Protein AF-A0A7V5S0Q5-F1 (afdb_monomer_lite)

Sequence (256 aa):
MHNPVQPATAQKPRRRDADATPSDGRNAVAPTLQEFTLGTRALRTVSSGADIWQRIANWHKAGYTIVIATDRPTQVKKALEQTGLTDGYELHKGNLGGGFVWDAQKFVLITDAELFENRRLRLPPRRFNEGVPIASIMDLQPGDYVVHIYHGVGVFKGLTTLEREGVKREYLLIEYAHPDRIFVPVDQLDRIQKYIAPDDKPPEIKRLSSTAWARTVAKARQKAKEVAEELVRLYALREKATRPPYGEDTPWQAEM

Structure (mmCIF, N/CA/C/O backbone):
data_AF-A0A7V5S0Q5-F1
#
_entry.id   AF-A0A7V5S0Q5-F1
#
loop_
_atom_site.group_PDB
_atom_site.id
_atom_site.type_symbol
_atom_site.label_atom_id
_atom_site.label_alt_id
_atom_site.label_comp_id
_atom_site.label_asym_id
_atom_site.label_entity_id
_atom_site.label_seq_id
_atom_site.pdbx_PDB_ins_code
_atom_site.Cartn_x
_atom_site.Cartn_y
_atom_site.Cartn_z
_atom_site.occupancy
_atom_site.B_iso_or_equiv
_atom_site.auth_seq_id
_atom_site.auth_comp_id
_atom_site.auth_asym_id
_atom_site.auth_atom_id
_atom_site.pdbx_PDB_model_num
ATOM 1 N N . MET A 1 1 ? -38.825 33.712 -60.464 1.00 39.22 1 MET A N 1
ATOM 2 C CA . MET A 1 1 ? -39.608 32.501 -60.783 1.00 39.22 1 MET A CA 1
ATOM 3 C C . MET A 1 1 ? -39.016 31.345 -59.994 1.00 39.22 1 MET A C 1
ATOM 5 O O . MET A 1 1 ? -37.821 31.169 -60.132 1.00 39.22 1 MET A O 1
ATOM 9 N N . HIS A 1 2 ? -39.842 30.652 -59.190 1.00 37.38 2 HIS A N 1
ATOM 10 C CA . HIS A 1 2 ? -39.759 29.224 -58.798 1.00 37.38 2 HIS A CA 1
ATOM 11 C C . HIS A 1 2 ? -38.417 28.685 -58.236 1.00 37.38 2 HIS A C 1
ATOM 13 O O . HIS A 1 2 ? -37.388 28.809 -58.872 1.00 37.38 2 HIS A O 1
ATOM 19 N N . ASN A 1 3 ? -38.315 27.964 -57.117 1.00 36.03 3 ASN A N 1
ATOM 20 C CA . ASN A 1 3 ? -39.269 27.224 -56.284 1.00 36.03 3 ASN A CA 1
ATOM 21 C C . ASN A 1 3 ? -38.495 26.761 -55.015 1.00 36.03 3 ASN A C 1
ATOM 23 O O . ASN A 1 3 ? -37.352 26.327 -55.175 1.00 36.03 3 ASN A O 1
ATOM 27 N N . PRO A 1 4 ? -39.035 26.823 -53.783 1.00 43.53 4 PRO A N 1
ATOM 28 C CA . PRO A 1 4 ? -38.383 26.250 -52.604 1.00 43.53 4 PRO A CA 1
ATOM 29 C C . PRO A 1 4 ? -38.767 24.771 -52.417 1.00 43.53 4 PRO A C 1
ATOM 31 O O . PRO A 1 4 ? -39.939 24.412 -52.502 1.00 43.53 4 PRO A O 1
ATOM 34 N N . VAL A 1 5 ? -37.790 23.906 -52.127 1.00 50.28 5 VAL A N 1
ATOM 35 C CA . VAL A 1 5 ? -38.017 22.484 -51.813 1.00 50.28 5 VAL A CA 1
ATOM 36 C C . VAL A 1 5 ? -37.998 22.287 -50.294 1.00 50.28 5 VAL A C 1
ATOM 38 O O . VAL A 1 5 ? -36.993 22.549 -49.637 1.00 50.28 5 VAL A O 1
ATOM 41 N N . GLN A 1 6 ? -39.132 21.841 -49.750 1.00 47.62 6 GLN A N 1
ATOM 42 C CA . GLN A 1 6 ? -39.313 21.368 -48.371 1.00 47.62 6 GLN A CA 1
ATOM 43 C C . GLN A 1 6 ? -39.011 19.854 -48.240 1.00 47.62 6 GLN A C 1
ATOM 45 O O . GLN A 1 6 ? -39.001 19.150 -49.253 1.00 47.62 6 GLN A O 1
ATOM 50 N N . PRO A 1 7 ? -38.757 19.339 -47.016 1.00 43.59 7 PRO A N 1
ATOM 51 C CA . PRO A 1 7 ? -38.184 18.009 -46.790 1.00 43.59 7 PRO A CA 1
ATOM 52 C C . PRO A 1 7 ? -39.194 16.845 -46.800 1.00 43.59 7 PRO A C 1
ATOM 54 O O . PRO A 1 7 ? -40.376 16.990 -46.494 1.00 43.59 7 PRO A O 1
ATOM 57 N N . ALA A 1 8 ? -38.672 15.660 -47.129 1.00 39.41 8 ALA A N 1
ATOM 58 C CA . ALA A 1 8 ? -39.401 14.412 -47.331 1.00 39.41 8 ALA A CA 1
ATOM 59 C C . ALA A 1 8 ? -39.934 13.781 -46.030 1.00 39.41 8 ALA A C 1
ATOM 61 O O . ALA A 1 8 ? -39.196 13.540 -45.076 1.00 39.41 8 ALA A O 1
ATOM 62 N N . THR A 1 9 ? -41.226 13.443 -46.050 1.00 37.19 9 THR A N 1
ATOM 63 C CA . THR A 1 9 ? -41.932 12.613 -45.064 1.00 37.19 9 THR A CA 1
ATOM 64 C C . THR A 1 9 ? -42.018 11.182 -45.602 1.00 37.19 9 THR A C 1
ATOM 66 O O . THR A 1 9 ? -42.567 10.971 -46.680 1.00 37.19 9 THR A O 1
ATOM 69 N N . ALA A 1 10 ? -41.495 10.191 -44.874 1.00 38.78 10 ALA A N 1
ATOM 70 C CA . ALA A 1 10 ? -41.578 8.780 -45.260 1.00 38.78 10 ALA A CA 1
ATOM 71 C C . ALA A 1 10 ? -42.778 8.092 -44.582 1.00 38.78 10 ALA A C 1
ATOM 73 O O . ALA A 1 10 ? -42.780 7.858 -43.373 1.00 38.78 10 ALA A O 1
ATOM 74 N N . GLN A 1 11 ? -43.797 7.755 -45.379 1.00 35.62 11 GLN A N 1
ATOM 75 C CA . GLN A 1 11 ? -44.895 6.858 -45.011 1.00 35.62 11 GLN A CA 1
ATOM 76 C C . GLN A 1 11 ? -44.580 5.405 -45.402 1.00 35.62 11 GLN A C 1
ATOM 78 O O . GLN A 1 11 ? -43.945 5.112 -46.410 1.00 35.62 11 GLN A O 1
ATOM 83 N N . LYS A 1 12 ? -45.057 4.499 -44.552 1.00 41.34 12 LYS A N 1
ATOM 84 C CA . LYS A 1 12 ? -44.877 3.041 -44.541 1.00 41.34 12 LYS A CA 1
ATOM 85 C C . LYS A 1 12 ? -45.868 2.342 -45.493 1.00 41.34 12 LYS A C 1
ATOM 87 O O . LYS A 1 12 ? -47.039 2.717 -45.455 1.00 41.34 12 LYS A O 1
ATOM 92 N N . PRO A 1 13 ? -45.510 1.255 -46.205 1.00 38.53 13 PRO A N 1
ATOM 93 C CA . PRO A 1 13 ? -46.500 0.339 -46.771 1.00 38.53 13 PRO A CA 1
ATOM 94 C C . PRO A 1 13 ? -46.646 -0.963 -45.956 1.00 38.53 13 PRO A C 1
ATOM 96 O O . PRO A 1 13 ? -45.709 -1.452 -45.322 1.00 38.53 13 PRO A O 1
ATOM 99 N N . ARG A 1 14 ? -47.873 -1.506 -45.952 1.00 35.31 14 ARG A N 1
ATOM 100 C CA . ARG A 1 14 ? -48.317 -2.736 -45.270 1.00 35.31 14 ARG A CA 1
ATOM 101 C C . ARG A 1 14 ? -48.336 -3.949 -46.225 1.00 35.31 14 ARG A C 1
ATOM 103 O O . ARG A 1 14 ? -48.936 -3.850 -47.282 1.00 35.31 14 ARG A O 1
ATOM 110 N N . ARG A 1 15 ? -47.798 -5.069 -45.711 1.00 39.06 15 ARG A N 1
ATOM 111 C CA . ARG A 1 15 ? -48.231 -6.499 -45.708 1.00 39.06 15 ARG A CA 1
ATOM 112 C C . ARG A 1 15 ? -48.718 -7.217 -46.982 1.00 39.06 15 ARG A C 1
ATOM 114 O O . ARG A 1 15 ? -49.646 -6.744 -47.624 1.00 39.06 15 ARG A O 1
ATOM 121 N N . ARG A 1 16 ? -48.232 -8.465 -47.133 1.00 33.84 16 ARG A N 1
ATOM 122 C CA . ARG A 1 16 ? -48.912 -9.801 -47.210 1.00 33.84 16 ARG A CA 1
ATOM 123 C C . ARG A 1 16 ? -47.872 -10.815 -47.750 1.00 33.84 16 ARG A C 1
ATOM 125 O O . ARG A 1 16 ? -47.020 -10.379 -48.510 1.00 33.84 16 ARG A O 1
ATOM 132 N N . ASP A 1 17 ? -47.794 -12.114 -47.466 1.00 31.70 17 ASP A N 1
ATOM 133 C CA . ASP A 1 17 ? -48.445 -13.114 -46.601 1.00 31.70 17 ASP A CA 1
ATOM 134 C C . ASP A 1 17 ? -47.536 -14.380 -46.619 1.00 31.70 17 ASP A C 1
ATOM 136 O O . ASP A 1 17 ? -46.714 -14.490 -47.527 1.00 31.70 17 ASP A O 1
ATOM 140 N N . ALA A 1 18 ? -47.781 -15.336 -45.699 1.00 34.50 18 ALA A N 1
ATOM 141 C CA . ALA A 1 18 ? -47.453 -16.782 -45.782 1.00 34.50 18 ALA A CA 1
ATOM 142 C C . ALA A 1 18 ? -45.955 -17.181 -45.677 1.00 34.50 18 ALA A C 1
ATOM 144 O O . ALA A 1 18 ? -45.093 -16.515 -46.225 1.00 34.50 18 ALA A O 1
ATOM 145 N N . ASP A 1 19 ? -45.498 -18.265 -45.047 1.00 31.86 19 ASP A N 1
ATOM 146 C CA . ASP A 1 19 ? -46.027 -19.378 -44.242 1.00 31.86 19 ASP A CA 1
ATOM 147 C C . ASP A 1 19 ? -44.785 -20.222 -43.826 1.00 31.86 19 ASP A C 1
ATOM 149 O O . ASP A 1 19 ? -43.711 -20.051 -44.405 1.00 31.86 19 ASP A O 1
ATOM 153 N N . ALA A 1 20 ? -44.954 -21.145 -42.875 1.00 35.00 20 ALA A N 1
ATOM 154 C CA . ALA A 1 20 ? -44.029 -22.204 -42.430 1.00 35.00 20 ALA A CA 1
ATOM 155 C C . ALA A 1 20 ? -43.055 -21.897 -41.268 1.00 35.00 20 ALA A C 1
ATOM 157 O O . ALA A 1 20 ? -41.902 -21.495 -41.421 1.00 35.00 20 ALA A O 1
ATOM 158 N N . THR A 1 21 ? -43.528 -22.236 -40.069 1.00 40.81 21 THR A N 1
ATOM 159 C CA . THR A 1 21 ? -42.738 -22.690 -38.915 1.00 40.81 21 THR A CA 1
ATOM 160 C C . THR A 1 21 ? -41.959 -23.974 -39.237 1.00 40.81 21 THR A C 1
ATOM 162 O O . THR A 1 21 ? -42.438 -24.810 -40.005 1.00 40.81 21 THR A O 1
ATOM 165 N N . PRO A 1 22 ? -40.872 -24.245 -38.496 1.00 39.31 22 PRO A N 1
ATOM 166 C CA . PRO A 1 22 ? -40.766 -25.554 -37.868 1.00 39.31 22 PRO A CA 1
ATOM 167 C C . PRO A 1 22 ? -40.766 -25.416 -36.349 1.00 39.31 22 PRO A C 1
ATOM 169 O O . PRO A 1 22 ? -40.054 -24.613 -35.750 1.00 39.31 22 PRO A O 1
ATOM 172 N N . SER A 1 23 ? -41.619 -26.242 -35.764 1.00 48.91 23 SER A N 1
ATOM 173 C CA . SER A 1 23 ? -41.715 -26.598 -34.360 1.00 48.91 23 SER A CA 1
ATOM 174 C C . SER A 1 23 ? -40.358 -26.933 -33.739 1.00 48.91 23 SER A C 1
ATOM 176 O O . SER A 1 23 ? -39.715 -27.889 -34.173 1.00 48.91 23 SER A O 1
ATOM 178 N N . ASP A 1 24 ? -39.995 -26.243 -32.658 1.00 38.62 24 ASP A N 1
ATOM 179 C CA . ASP A 1 24 ? -39.131 -26.830 -31.636 1.00 38.62 24 ASP A CA 1
ATOM 180 C C . ASP A 1 24 ? -39.915 -26.911 -30.322 1.00 38.62 24 ASP A C 1
ATOM 182 O O . ASP A 1 24 ? -40.409 -25.918 -29.777 1.00 38.62 24 ASP A O 1
ATOM 186 N N . GLY A 1 25 ? -40.131 -28.149 -29.891 1.00 47.38 25 GLY A N 1
ATOM 187 C CA . GLY A 1 25 ? -41.010 -28.526 -28.800 1.00 47.38 25 GLY A CA 1
ATOM 188 C C . GLY A 1 25 ? -40.367 -28.262 -27.450 1.00 47.38 25 GLY A C 1
ATOM 189 O O . GLY A 1 25 ? -39.751 -29.147 -26.861 1.00 47.38 25 GLY A O 1
ATOM 190 N N . ARG A 1 26 ? -40.590 -27.067 -26.904 1.00 38.41 26 ARG A N 1
ATOM 191 C CA . ARG A 1 26 ? -40.409 -26.807 -25.471 1.00 38.41 26 ARG A CA 1
ATOM 192 C C . ARG A 1 26 ? -41.669 -26.170 -24.908 1.00 38.41 26 ARG A C 1
ATOM 194 O O . ARG A 1 26 ? -41.762 -24.956 -24.766 1.00 38.41 26 ARG A O 1
ATOM 201 N N . ASN A 1 27 ? -42.637 -27.016 -24.561 1.00 45.44 27 ASN A N 1
ATOM 202 C CA . ASN A 1 27 ? -43.709 -26.653 -23.636 1.00 45.44 27 ASN A CA 1
ATOM 203 C C . ASN A 1 27 ? -43.096 -26.422 -22.245 1.00 45.44 27 ASN A C 1
ATOM 205 O O . ASN A 1 27 ? -43.111 -27.300 -21.386 1.00 45.44 27 ASN A O 1
ATOM 209 N N . ALA A 1 28 ? -42.529 -25.238 -22.029 1.00 45.50 28 ALA A N 1
ATOM 210 C CA . ALA A 1 28 ? -42.304 -24.712 -20.694 1.00 45.50 28 ALA A CA 1
ATOM 211 C C . ALA A 1 28 ? -43.577 -23.961 -20.295 1.00 45.50 28 ALA A C 1
ATOM 213 O O . ALA A 1 28 ? -43.769 -22.799 -20.646 1.00 45.50 28 ALA A O 1
ATOM 214 N N . VAL A 1 29 ? -44.479 -24.652 -19.597 1.00 52.03 29 VAL A N 1
ATOM 215 C CA . VAL A 1 29 ? -45.590 -24.006 -18.896 1.00 52.03 29 VAL A CA 1
ATOM 216 C C . VAL A 1 29 ? -44.964 -23.129 -17.811 1.00 52.03 29 VAL A C 1
ATOM 218 O O . VAL A 1 29 ? -44.519 -23.633 -16.782 1.00 52.03 29 VAL A O 1
ATOM 221 N N . ALA A 1 30 ? -44.857 -21.824 -18.064 1.00 47.53 30 ALA A N 1
ATOM 222 C CA . ALA A 1 30 ? -44.500 -20.867 -17.027 1.00 47.53 30 ALA A CA 1
ATOM 223 C C . ALA A 1 30 ? -45.586 -20.936 -15.938 1.00 47.53 30 ALA A C 1
ATOM 225 O O . ALA A 1 30 ? -46.769 -20.834 -16.277 1.00 47.53 30 ALA A O 1
ATOM 226 N N . PRO A 1 31 ? -45.239 -21.144 -14.654 1.00 49.78 31 PRO A N 1
ATOM 227 C CA . PRO A 1 31 ? -46.243 -21.179 -13.605 1.00 49.78 31 PRO A CA 1
ATOM 228 C C . PRO A 1 31 ? -46.932 -19.816 -13.553 1.00 49.78 31 PRO A C 1
ATOM 230 O O . PRO A 1 31 ? -46.274 -18.779 -13.455 1.00 49.78 31 PRO A O 1
ATOM 233 N N . THR A 1 32 ? -48.260 -19.819 -13.649 1.00 51.84 32 THR A N 1
ATOM 234 C CA . THR A 1 32 ? -49.089 -18.638 -13.416 1.00 51.84 32 THR A CA 1
ATOM 235 C C . THR A 1 32 ? -48.811 -18.150 -11.998 1.00 51.84 32 THR A C 1
ATOM 237 O O . THR A 1 32 ? -49.279 -18.744 -11.028 1.00 51.84 32 THR A O 1
ATOM 240 N N . LEU A 1 33 ? -47.998 -17.101 -11.867 1.00 51.56 33 LEU A N 1
ATOM 241 C CA . LEU A 1 33 ? -47.777 -16.440 -10.589 1.00 51.56 33 LEU A CA 1
ATOM 242 C C . LEU A 1 33 ? -49.098 -15.779 -10.199 1.00 51.56 33 LEU A C 1
ATOM 244 O O . LEU A 1 33 ? -49.528 -14.812 -10.822 1.00 51.56 33 LEU A O 1
ATOM 248 N N . GLN A 1 34 ? -49.774 -16.348 -9.205 1.00 63.44 34 GLN A N 1
ATOM 249 C CA . GLN A 1 34 ? -50.904 -15.690 -8.569 1.00 63.44 34 GLN A CA 1
ATOM 250 C C . GLN A 1 34 ? -50.368 -14.450 -7.849 1.00 63.44 34 GLN A C 1
ATOM 252 O O . GLN A 1 34 ? -49.546 -14.551 -6.938 1.00 63.44 34 GLN A O 1
ATOM 257 N N . GLU A 1 35 ? -50.799 -13.273 -8.291 1.00 54.03 35 GLU A N 1
ATOM 258 C CA . GLU A 1 35 ? -50.510 -12.027 -7.594 1.00 54.03 35 GLU A CA 1
ATOM 259 C C . GLU A 1 35 ? -51.346 -11.981 -6.311 1.00 54.03 35 GLU A C 1
ATOM 261 O O . GLU A 1 35 ? -52.573 -11.900 -6.348 1.00 54.03 35 GLU A O 1
ATOM 266 N N . PHE A 1 36 ? -50.679 -12.052 -5.160 1.00 59.62 36 PHE A N 1
ATOM 267 C CA . PHE A 1 36 ? -51.313 -11.882 -3.856 1.00 59.62 36 PHE A CA 1
ATOM 268 C C . PHE A 1 36 ? -51.027 -10.478 -3.331 1.00 59.62 36 PHE A C 1
ATOM 270 O O . PHE A 1 36 ? -49.883 -10.125 -3.040 1.00 59.62 36 PHE A O 1
ATOM 277 N N . THR A 1 37 ? -52.069 -9.667 -3.160 1.00 64.19 37 THR A N 1
ATOM 278 C CA . THR A 1 37 ? -51.955 -8.389 -2.452 1.00 64.19 37 THR A CA 1
ATOM 279 C C . THR A 1 37 ? -52.077 -8.630 -0.952 1.00 64.19 37 THR A C 1
ATOM 281 O O . THR A 1 37 ? -53.153 -8.954 -0.457 1.00 64.19 37 THR A O 1
ATOM 284 N N . LEU A 1 38 ? -50.985 -8.437 -0.211 1.00 64.19 38 LEU A N 1
ATOM 285 C CA . LEU A 1 38 ? -50.933 -8.687 1.237 1.00 64.19 38 LEU A CA 1
ATOM 286 C C . LEU A 1 38 ? -51.715 -7.658 2.081 1.00 64.19 38 LEU A C 1
ATOM 288 O O . LEU A 1 38 ? -51.882 -7.852 3.282 1.00 64.19 38 LEU A O 1
ATOM 292 N N . GLY A 1 39 ? -52.211 -6.569 1.478 1.00 71.31 39 GLY A N 1
ATOM 293 C CA . GLY A 1 39 ? -53.018 -5.559 2.178 1.00 71.31 39 GLY A CA 1
ATOM 294 C C . GLY A 1 39 ? -52.255 -4.804 3.274 1.00 71.31 39 GLY A C 1
ATOM 295 O O . GLY A 1 39 ? -52.859 -4.310 4.221 1.00 71.31 39 GLY A O 1
ATOM 296 N N . THR A 1 40 ? -50.925 -4.735 3.182 1.00 77.31 40 THR A N 1
ATOM 297 C CA . THR A 1 40 ? -50.074 -4.051 4.162 1.00 77.31 40 THR A CA 1
ATOM 298 C C . THR A 1 40 ? -50.024 -2.551 3.899 1.00 77.31 40 THR A C 1
ATOM 300 O O . THR A 1 40 ? -49.831 -2.115 2.762 1.00 77.31 40 THR A O 1
ATOM 303 N N . ARG A 1 41 ? -50.104 -1.747 4.958 1.00 79.44 41 ARG A N 1
ATOM 304 C CA . ARG A 1 41 ? -49.963 -0.292 4.896 1.00 79.44 41 ARG A CA 1
ATOM 305 C C . ARG A 1 41 ? -48.604 0.124 5.446 1.00 79.44 41 ARG A C 1
ATOM 307 O O . ARG A 1 41 ? -48.319 -0.089 6.621 1.00 79.44 41 ARG A O 1
ATOM 314 N N . ALA A 1 42 ? -47.785 0.784 4.630 1.00 77.62 42 ALA A N 1
ATOM 315 C CA . ALA A 1 42 ? -46.519 1.348 5.097 1.00 77.62 42 ALA A CA 1
ATOM 316 C C . ALA A 1 42 ? -46.751 2.378 6.219 1.00 77.62 42 ALA A C 1
ATOM 318 O O . ALA A 1 42 ? -47.678 3.200 6.157 1.00 77.62 42 ALA A O 1
ATOM 319 N N . LEU A 1 43 ? -45.900 2.354 7.245 1.00 75.19 43 LEU A N 1
ATOM 320 C CA . LEU A 1 43 ? -45.883 3.396 8.265 1.00 75.19 43 LEU A CA 1
ATOM 321 C C . LEU A 1 43 ? -45.253 4.648 7.650 1.00 75.19 43 LEU A C 1
ATOM 323 O O . LEU A 1 43 ? -44.059 4.702 7.377 1.00 75.19 43 LEU A O 1
ATOM 327 N N . ARG A 1 44 ? -46.074 5.664 7.372 1.00 62.22 44 ARG A N 1
ATOM 328 C CA . ARG A 1 44 ? -45.557 6.974 6.968 1.00 62.22 44 ARG A CA 1
ATOM 329 C C . ARG A 1 44 ? -45.001 7.687 8.197 1.00 62.22 44 ARG A C 1
ATOM 331 O O . ARG A 1 44 ? -45.699 7.780 9.210 1.00 62.22 44 ARG A O 1
ATOM 338 N N . THR A 1 45 ? -43.778 8.194 8.073 1.00 58.38 45 THR A N 1
ATOM 339 C CA . THR A 1 45 ? -43.176 9.146 9.009 1.00 58.38 45 THR A CA 1
ATOM 340 C C . THR A 1 45 ? -44.037 10.409 8.991 1.00 58.38 45 THR A C 1
ATOM 342 O O . THR A 1 45 ? -44.157 11.063 7.955 1.00 58.38 45 THR A O 1
ATOM 345 N N . VAL A 1 46 ? -44.728 10.688 10.093 1.00 53.62 46 VAL A N 1
ATOM 346 C CA . VAL A 1 46 ? -45.430 11.961 10.299 1.00 53.62 46 VAL A CA 1
ATOM 347 C C . VAL A 1 46 ? -44.419 12.887 10.959 1.00 53.62 46 VAL A C 1
ATOM 349 O O . VAL A 1 46 ? -43.757 12.454 11.894 1.00 53.62 46 VAL A O 1
ATOM 352 N N . SER A 1 47 ? -44.312 14.127 10.480 1.00 50.31 47 SER A N 1
ATOM 353 C CA . SER A 1 47 ? -43.306 15.136 10.859 1.00 50.31 47 SER A CA 1
ATOM 354 C C . SER A 1 47 ? -43.388 15.643 12.312 1.00 50.31 47 SER A C 1
ATOM 356 O O . SER A 1 47 ? -42.950 16.749 12.615 1.00 50.31 47 SER A O 1
ATOM 358 N N . SER A 1 48 ? -44.052 14.899 13.195 1.00 50.53 48 SER A N 1
ATOM 359 C CA . SER A 1 48 ? -44.267 15.228 14.598 1.00 50.53 48 SER A CA 1
ATOM 360 C C . SER A 1 48 ? -43.868 14.002 15.412 1.00 50.53 48 SER A C 1
ATOM 362 O O . SER A 1 48 ? -44.659 13.074 15.596 1.00 50.53 48 SER A O 1
ATOM 364 N N . GLY A 1 49 ? -42.619 13.976 15.887 1.00 52.31 49 GLY A N 1
ATOM 365 C CA . GLY A 1 49 ? -42.050 12.874 16.677 1.00 52.31 49 GLY A CA 1
ATOM 366 C C . GLY A 1 49 ? -42.825 12.514 17.958 1.00 52.31 49 GLY A C 1
ATOM 367 O O . GLY A 1 49 ? -42.552 11.483 18.569 1.00 52.31 49 GLY A O 1
ATOM 368 N N . ALA A 1 50 ? -43.822 13.314 18.352 1.00 55.28 50 ALA A N 1
ATOM 369 C CA . ALA A 1 50 ? -44.704 13.052 19.488 1.00 55.28 50 ALA A CA 1
ATOM 370 C C . ALA A 1 50 ? -45.849 12.056 19.188 1.00 55.28 50 ALA A C 1
ATOM 372 O O . ALA A 1 50 ? -46.383 11.447 20.115 1.00 55.28 50 ALA A O 1
ATOM 373 N N . ASP A 1 51 ? -46.214 11.836 17.919 1.00 69.56 51 ASP A N 1
ATOM 374 C CA . ASP A 1 51 ? -47.421 11.063 17.575 1.00 69.56 51 ASP A CA 1
ATOM 375 C C . ASP A 1 51 ? -47.201 9.546 17.496 1.00 69.56 51 ASP A C 1
ATOM 377 O O . ASP A 1 51 ? -48.148 8.769 17.650 1.00 69.56 51 ASP A O 1
ATOM 381 N N . ILE A 1 52 ? -45.971 9.076 17.254 1.00 78.69 52 ILE A N 1
ATOM 382 C CA . ILE A 1 52 ? -45.731 7.638 17.047 1.00 78.69 52 ILE A CA 1
ATOM 383 C C . ILE A 1 52 ? -45.961 6.826 18.324 1.00 78.69 52 ILE A C 1
ATOM 385 O O . ILE A 1 52 ? -46.576 5.762 18.274 1.00 78.69 52 ILE A O 1
ATOM 389 N N . TRP A 1 53 ? -45.571 7.363 19.478 1.00 79.56 53 TRP A N 1
ATOM 390 C CA . TRP A 1 53 ? -45.724 6.690 20.767 1.00 79.56 53 TRP A CA 1
ATOM 391 C C . TRP A 1 53 ? -47.194 6.548 21.182 1.00 79.56 53 TRP A C 1
ATOM 393 O O . TRP A 1 53 ? -47.612 5.489 21.648 1.00 79.56 53 TRP A O 1
ATOM 403 N N . GLN A 1 54 ? -48.021 7.562 20.906 1.00 78.31 54 GLN A N 1
ATOM 404 C CA . GLN A 1 54 ? -49.476 7.477 21.094 1.00 78.31 54 GLN A CA 1
ATOM 405 C C . GLN A 1 54 ? -50.112 6.429 20.172 1.00 78.31 54 GLN A C 1
ATOM 407 O O . GLN A 1 54 ? -51.016 5.694 20.571 1.00 78.31 54 GLN A O 1
ATOM 412 N N . ARG A 1 55 ? -49.622 6.303 18.934 1.00 81.94 55 ARG A N 1
ATOM 413 C CA . ARG A 1 55 ? -50.106 5.281 17.993 1.00 81.94 55 ARG A CA 1
ATOM 414 C C . ARG A 1 55 ? -49.745 3.869 18.442 1.00 81.94 55 ARG A C 1
ATOM 416 O O . ARG A 1 55 ? -50.598 2.992 18.348 1.00 81.94 55 ARG A O 1
ATOM 423 N N . ILE A 1 56 ? -48.544 3.670 18.985 1.00 83.56 56 ILE A N 1
ATOM 424 C CA . ILE A 1 56 ? -48.128 2.404 19.609 1.00 83.56 56 ILE A CA 1
ATOM 425 C C . ILE A 1 56 ? -49.082 2.041 20.750 1.00 83.56 56 ILE A C 1
ATOM 427 O O . ILE A 1 56 ? -49.618 0.933 20.767 1.00 83.56 56 ILE A O 1
ATOM 431 N N . ALA A 1 57 ? -49.386 2.990 21.639 1.00 81.69 57 ALA A N 1
ATOM 432 C CA . ALA A 1 57 ? -50.341 2.773 22.724 1.00 81.69 57 ALA A CA 1
ATOM 433 C C . ALA A 1 57 ? -51.754 2.424 22.211 1.00 81.69 57 ALA A C 1
ATOM 435 O O . ALA A 1 57 ? -52.432 1.562 22.774 1.00 81.69 57 ALA A O 1
ATOM 436 N N . ASN A 1 58 ? -52.199 3.044 21.115 1.00 83.88 58 ASN A N 1
ATOM 437 C CA . ASN A 1 58 ? -53.491 2.744 20.494 1.00 83.88 58 ASN A CA 1
ATOM 438 C C . ASN A 1 58 ? -53.526 1.356 19.836 1.00 83.88 58 ASN A C 1
ATOM 440 O O . ASN A 1 58 ? -54.520 0.645 19.975 1.00 83.88 58 ASN A O 1
ATOM 444 N N . TRP A 1 59 ? -52.452 0.937 19.162 1.00 84.56 59 TRP A N 1
ATOM 445 C CA . TRP A 1 59 ? -52.342 -0.414 18.601 1.00 84.56 59 TRP A CA 1
ATOM 446 C C . TRP A 1 59 ? -52.286 -1.483 19.687 1.00 84.56 59 TRP A C 1
ATOM 448 O O . TRP A 1 59 ? -52.927 -2.523 19.540 1.00 84.56 59 TRP A O 1
ATOM 458 N N . HIS A 1 60 ? -51.627 -1.192 20.810 1.00 82.62 60 HIS A N 1
ATOM 459 C CA . HIS A 1 60 ? -51.644 -2.070 21.973 1.00 82.62 60 HIS A CA 1
ATOM 460 C C . HIS A 1 60 ? -53.067 -2.236 22.531 1.00 82.62 60 HIS A C 1
ATOM 462 O O . HIS A 1 60 ? -53.538 -3.358 22.703 1.00 82.62 60 HIS A O 1
ATOM 468 N N . LYS A 1 61 ? -53.818 -1.136 22.707 1.00 82.38 61 LYS A N 1
ATOM 469 C CA . LYS A 1 61 ? -55.238 -1.188 23.119 1.00 82.38 61 LYS A CA 1
ATOM 470 C C . LYS A 1 61 ? -56.129 -1.937 22.122 1.00 82.38 61 LYS A C 1
ATOM 472 O O . LYS A 1 61 ? -57.104 -2.562 22.525 1.00 82.38 61 LYS A O 1
ATOM 477 N N . ALA A 1 62 ? -55.804 -1.881 20.833 1.00 83.25 62 ALA A N 1
ATOM 478 C CA . ALA A 1 62 ? -56.524 -2.595 19.780 1.00 83.25 62 ALA A CA 1
ATOM 479 C C . ALA A 1 62 ? -56.125 -4.086 19.650 1.00 83.25 62 ALA A C 1
ATOM 481 O O . ALA A 1 62 ? -56.710 -4.809 18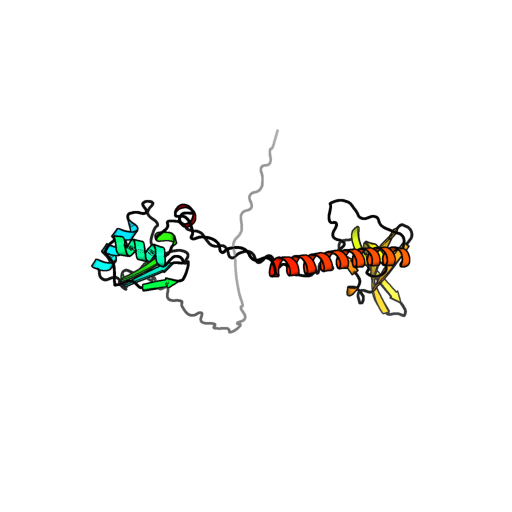.833 1.00 83.25 62 ALA A O 1
ATOM 482 N N . GLY A 1 63 ? -55.159 -4.551 20.455 1.00 84.19 63 GLY A N 1
ATOM 483 C CA . GLY A 1 63 ? -54.697 -5.938 20.498 1.00 84.19 63 GLY A CA 1
ATOM 484 C C . GLY A 1 63 ? -53.827 -6.335 19.306 1.00 84.19 63 GLY A C 1
ATOM 485 O O . GLY A 1 63 ? -53.980 -7.442 18.794 1.00 84.19 63 GLY A O 1
ATOM 486 N N . TYR A 1 64 ? -52.982 -5.424 18.817 1.00 86.12 64 TYR A N 1
ATOM 487 C CA . TYR A 1 64 ? -52.004 -5.723 17.769 1.00 86.12 64 TYR A CA 1
ATOM 488 C C . TYR A 1 64 ? -50.716 -6.300 18.363 1.00 86.12 64 TYR A C 1
ATOM 490 O O . TYR A 1 64 ? -50.263 -5.857 19.416 1.00 86.12 64 TYR A O 1
ATOM 498 N N . THR A 1 65 ? -50.087 -7.231 17.647 1.00 86.38 65 THR A N 1
ATOM 499 C CA . THR A 1 65 ? -48.723 -7.686 17.934 1.00 86.38 65 THR A CA 1
ATOM 500 C C . THR A 1 65 ? -47.734 -6.647 17.418 1.00 86.38 65 THR A C 1
ATOM 502 O O . THR A 1 65 ? -47.685 -6.371 16.215 1.00 86.38 65 THR A O 1
ATOM 505 N N . ILE A 1 66 ? -46.965 -6.053 18.330 1.00 88.19 66 ILE A N 1
ATOM 506 C CA . ILE A 1 66 ? -46.035 -4.963 18.030 1.00 88.19 66 ILE A CA 1
ATOM 507 C C . ILE A 1 66 ? -44.608 -5.507 18.053 1.00 88.19 66 ILE A C 1
ATOM 509 O O . ILE A 1 66 ? -44.119 -5.949 19.091 1.00 88.19 66 ILE A O 1
ATOM 513 N N . VAL A 1 67 ? -43.926 -5.428 16.914 1.00 89.06 67 VAL A N 1
ATOM 514 C CA . VAL A 1 67 ? -42.517 -5.793 16.761 1.00 89.06 67 VAL A CA 1
ATOM 515 C C . VAL A 1 67 ? -41.716 -4.537 16.459 1.00 89.06 67 VAL A C 1
ATOM 517 O O . VAL A 1 67 ? -42.028 -3.799 15.524 1.00 89.06 67 VAL A O 1
ATOM 520 N N . ILE A 1 68 ? -40.669 -4.292 17.241 1.00 88.00 68 ILE A N 1
ATOM 521 C CA . ILE A 1 68 ? -39.792 -3.134 17.089 1.00 88.00 68 ILE A CA 1
ATOM 522 C C . ILE A 1 68 ? -38.385 -3.612 16.728 1.00 88.00 68 ILE A C 1
ATOM 524 O O . ILE A 1 68 ? -37.725 -4.288 17.517 1.00 88.00 68 ILE A O 1
ATOM 528 N N . ALA A 1 69 ? -37.917 -3.231 15.540 1.00 86.88 69 ALA A N 1
ATOM 529 C CA . ALA A 1 69 ? -36.555 -3.464 15.075 1.00 86.88 69 ALA A CA 1
ATOM 530 C C . ALA A 1 69 ? -35.707 -2.201 15.291 1.00 86.88 69 ALA A C 1
ATOM 532 O O . ALA A 1 69 ? -35.930 -1.185 14.628 1.00 86.88 69 ALA A O 1
ATOM 533 N N . THR A 1 70 ? -34.761 -2.251 16.233 1.00 82.88 70 THR A N 1
ATOM 534 C CA . THR A 1 70 ? -33.936 -1.091 16.602 1.00 82.88 70 THR A CA 1
ATOM 535 C C . THR A 1 70 ? -32.476 -1.456 16.861 1.00 82.88 70 THR A C 1
ATOM 537 O O . THR A 1 70 ? -32.168 -2.503 17.435 1.00 82.88 70 THR A O 1
ATOM 540 N N . ASP A 1 71 ? -31.559 -0.562 16.484 1.00 81.25 71 ASP A N 1
ATOM 541 C CA . ASP A 1 71 ? -30.151 -0.617 16.897 1.00 81.25 71 ASP A CA 1
ATOM 542 C C . ASP A 1 71 ? -29.917 0.047 18.273 1.00 81.25 71 ASP A C 1
ATOM 544 O O . ASP A 1 71 ? -28.816 -0.044 18.825 1.00 81.25 71 ASP A O 1
ATOM 548 N N . ARG A 1 72 ? -30.939 0.701 18.852 1.00 81.69 72 ARG A N 1
ATOM 549 C CA . ARG A 1 72 ? -30.883 1.447 20.125 1.00 81.69 72 ARG A CA 1
ATOM 550 C C . ARG A 1 72 ? -31.931 0.952 21.140 1.00 81.69 72 ARG A C 1
ATOM 552 O O . ARG A 1 72 ? -32.792 1.724 21.571 1.00 81.69 72 ARG A O 1
ATOM 559 N N . PRO A 1 73 ? -31.853 -0.313 21.595 1.00 80.88 73 PRO A N 1
ATOM 560 C CA . PRO A 1 73 ? -32.886 -0.916 22.444 1.00 80.88 73 PRO A CA 1
ATOM 561 C C . PRO A 1 73 ? -33.078 -0.199 23.791 1.00 80.88 73 PRO A C 1
ATOM 563 O O . PRO A 1 73 ? -34.195 -0.126 24.297 1.00 80.88 73 PRO A O 1
ATOM 566 N N . THR A 1 74 ? -32.017 0.377 24.362 1.00 82.31 74 THR A N 1
ATOM 567 C CA . THR A 1 74 ? -32.073 1.116 25.636 1.00 82.31 74 THR A CA 1
ATOM 568 C C . THR A 1 74 ? -32.897 2.399 25.535 1.00 82.31 74 THR A C 1
ATOM 570 O O . THR A 1 74 ? -33.674 2.706 26.437 1.00 82.31 74 THR A O 1
ATOM 573 N N . GLN A 1 75 ? -32.765 3.129 24.426 1.00 80.38 75 GLN A N 1
ATOM 574 C CA . GLN A 1 75 ? -33.490 4.376 24.190 1.00 80.38 75 GLN A CA 1
ATOM 575 C C . GLN A 1 75 ? -34.985 4.115 23.972 1.00 80.38 75 GLN A C 1
ATOM 577 O O . GLN A 1 75 ? -35.820 4.816 24.541 1.00 80.38 75 GLN A O 1
ATOM 582 N N . VAL A 1 76 ? -35.318 3.069 23.206 1.00 81.94 76 VAL A N 1
ATOM 583 C CA . VAL A 1 76 ? -36.708 2.658 22.961 1.00 81.94 76 VAL A CA 1
ATOM 584 C C . VAL A 1 76 ? -37.382 2.191 24.249 1.00 81.94 76 VAL A C 1
ATOM 586 O O . VAL A 1 76 ? -38.492 2.625 24.538 1.00 81.94 76 VAL A O 1
ATOM 589 N N . LYS A 1 77 ? -36.704 1.371 25.062 1.00 82.31 77 LYS A N 1
ATOM 590 C CA . LYS A 1 77 ? -37.259 0.890 26.334 1.00 82.31 77 LYS A CA 1
ATOM 591 C C . LYS A 1 77 ? -37.618 2.046 27.275 1.00 82.31 77 LYS A C 1
ATOM 593 O O . LYS A 1 77 ? -38.729 2.091 27.790 1.00 82.31 77 LYS A O 1
ATOM 598 N N . LYS A 1 78 ? -36.721 3.027 27.415 1.00 81.44 78 LYS A N 1
ATOM 599 C CA . LYS A 1 78 ? -36.955 4.226 28.236 1.00 81.44 78 LYS A CA 1
ATOM 600 C C . LYS A 1 78 ? -38.140 5.060 27.729 1.00 81.44 78 LYS A C 1
ATOM 602 O O . LYS A 1 78 ? -38.905 5.586 28.530 1.00 81.44 78 LYS A O 1
ATOM 607 N N . ALA A 1 79 ? -38.305 5.180 26.411 1.00 79.88 79 ALA A N 1
ATOM 608 C CA . ALA A 1 79 ? -39.431 5.899 25.815 1.00 79.88 79 ALA A CA 1
ATOM 609 C C . ALA A 1 79 ? -40.770 5.162 26.017 1.00 79.88 79 ALA A C 1
ATOM 611 O O . ALA A 1 79 ? -41.781 5.792 26.322 1.00 79.88 79 ALA A O 1
ATOM 612 N N . LEU A 1 80 ? -40.778 3.829 25.917 1.00 79.56 80 LEU A N 1
ATOM 613 C CA . LEU A 1 80 ? -41.970 3.013 26.172 1.00 79.56 80 LEU A CA 1
ATOM 614 C C . LEU A 1 80 ? -42.404 3.071 27.643 1.00 79.56 80 LEU A C 1
ATOM 616 O O . LEU A 1 80 ? -43.593 3.249 27.920 1.00 79.56 80 LEU A O 1
ATOM 620 N N . GLU A 1 81 ? -41.446 3.042 28.573 1.00 79.25 81 GLU A N 1
ATOM 621 C CA . GLU A 1 81 ? -41.691 3.226 30.010 1.00 79.25 81 GLU A CA 1
ATOM 622 C C . GLU A 1 81 ? -42.363 4.579 30.309 1.00 79.25 81 GLU A C 1
ATOM 624 O O . GLU A 1 81 ? -43.309 4.636 31.092 1.00 79.25 81 GLU A O 1
ATOM 629 N N . GLN A 1 82 ? -41.960 5.658 29.625 1.00 74.81 82 GLN A N 1
ATOM 630 C CA . GLN A 1 82 ? -42.591 6.981 29.761 1.00 74.81 82 GLN A CA 1
ATOM 631 C C . GLN A 1 82 ? -44.043 7.020 29.262 1.00 74.81 82 GLN A C 1
ATOM 633 O O . GLN A 1 82 ? -44.828 7.847 29.721 1.00 74.81 82 GLN A O 1
ATOM 638 N N . THR A 1 83 ? -44.419 6.125 28.345 1.00 71.56 83 THR A N 1
ATOM 639 C CA . THR A 1 83 ? -45.797 6.009 27.834 1.00 71.56 83 THR A CA 1
ATOM 640 C C . THR A 1 83 ? -46.678 5.030 28.610 1.00 71.56 83 THR A C 1
ATOM 642 O O . THR A 1 83 ? -47.860 4.895 28.295 1.00 71.56 83 THR A O 1
ATOM 645 N N . GLY A 1 84 ? -46.130 4.368 29.636 1.00 69.62 84 GLY A N 1
ATOM 646 C CA . GLY A 1 84 ? -46.851 3.390 30.452 1.00 69.62 84 GLY A CA 1
ATOM 647 C C . GLY A 1 84 ? -47.046 2.029 29.777 1.00 69.62 84 GLY A C 1
ATOM 648 O O . GLY A 1 84 ? -47.909 1.265 30.205 1.00 69.62 84 GLY A O 1
ATOM 649 N N . LEU A 1 85 ? -46.272 1.721 28.727 1.00 73.62 85 LEU A N 1
ATOM 650 C CA . LEU A 1 85 ? -46.316 0.433 28.036 1.00 73.62 85 LEU A CA 1
ATOM 651 C C . LEU A 1 85 ? -45.142 -0.447 28.484 1.00 73.62 85 LEU A C 1
ATOM 653 O O . LEU A 1 85 ? -44.020 -0.289 28.005 1.00 73.62 85 LEU A O 1
ATOM 657 N N . THR A 1 86 ? -45.397 -1.362 29.421 1.00 65.19 86 THR A N 1
ATOM 658 C CA . THR A 1 86 ? -44.371 -2.260 29.981 1.00 65.19 86 THR A CA 1
ATOM 659 C C . THR A 1 86 ? -44.321 -3.623 29.299 1.00 65.19 86 THR A C 1
ATOM 661 O O . THR A 1 86 ? -43.242 -4.204 29.224 1.00 65.19 86 THR A O 1
ATOM 664 N N . ASP A 1 87 ? -45.445 -4.086 28.745 1.00 70.44 87 ASP A N 1
ATOM 665 C CA . ASP A 1 87 ? -45.616 -5.429 28.182 1.00 70.44 87 ASP A CA 1
ATOM 666 C C . ASP A 1 87 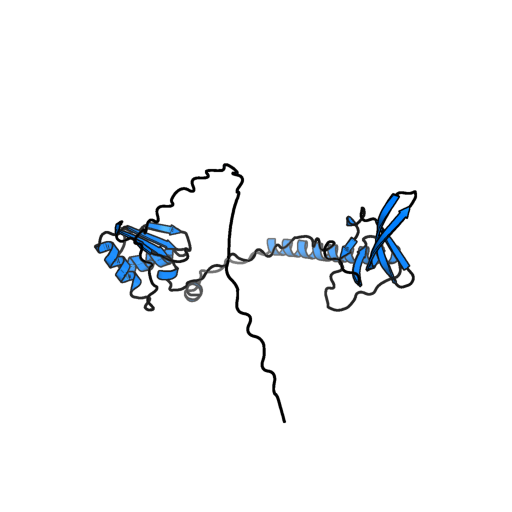? -46.326 -5.379 26.815 1.00 70.44 87 ASP A C 1
ATOM 668 O O . ASP A 1 87 ? -46.940 -4.371 26.462 1.00 70.44 87 ASP A O 1
ATOM 672 N N . GLY A 1 88 ? -46.235 -6.458 26.027 1.00 75.06 88 GLY A N 1
ATOM 673 C CA . GLY A 1 88 ? -46.956 -6.589 24.749 1.00 75.06 88 GLY A CA 1
ATOM 674 C C . GLY A 1 88 ? -46.203 -6.122 23.494 1.00 75.06 88 GLY A C 1
ATOM 675 O O . GLY A 1 88 ? -46.836 -5.865 22.469 1.00 75.06 88 GLY A O 1
ATOM 676 N N . TYR A 1 89 ? -44.871 -6.022 23.551 1.00 82.94 89 TYR A N 1
ATOM 677 C CA . TYR A 1 89 ? -44.019 -5.732 22.392 1.00 82.94 89 TYR A CA 1
ATOM 678 C C . TYR A 1 89 ? -42.780 -6.638 22.348 1.00 82.94 89 TYR A C 1
ATOM 680 O O . TYR A 1 89 ? -42.246 -7.031 23.385 1.00 82.94 89 TYR A O 1
ATOM 688 N N . GLU A 1 90 ? -42.296 -6.936 21.143 1.00 86.81 90 GLU A N 1
ATOM 689 C CA . GLU A 1 90 ? -41.059 -7.690 20.918 1.00 86.81 90 GLU A CA 1
ATOM 690 C C . GLU A 1 90 ? -39.963 -6.771 20.372 1.00 86.81 90 GLU A C 1
ATOM 692 O O . GLU A 1 90 ? -40.175 -6.032 19.408 1.00 86.81 90 GLU A O 1
ATOM 697 N N . LEU A 1 91 ? -38.776 -6.814 20.985 1.00 85.69 91 LEU A N 1
ATOM 698 C CA . LEU A 1 91 ? -37.606 -6.054 20.544 1.00 85.69 91 LEU A CA 1
ATOM 699 C C . LEU A 1 91 ? -36.637 -6.955 19.786 1.00 85.69 91 LEU A C 1
ATOM 701 O O . LEU A 1 91 ? -36.091 -7.908 20.340 1.00 85.69 91 LEU A O 1
ATOM 705 N N . HIS A 1 92 ? -36.348 -6.584 18.544 1.00 86.94 92 HIS A N 1
ATOM 706 C CA . HIS A 1 92 ? -35.338 -7.229 17.719 1.00 86.94 92 HIS A CA 1
ATOM 707 C C . HIS A 1 92 ? -34.235 -6.243 17.355 1.00 86.94 92 HIS A C 1
ATOM 709 O O . HIS A 1 92 ? -34.472 -5.067 17.084 1.00 86.94 92 HIS A O 1
ATOM 715 N N . LYS A 1 93 ? -32.997 -6.737 17.332 1.00 82.81 93 LYS A N 1
ATOM 716 C CA . LYS A 1 93 ? -31.851 -5.937 16.912 1.00 82.81 93 LYS A CA 1
ATOM 717 C C . LYS A 1 93 ? -31.801 -5.869 15.388 1.00 82.81 93 LYS A C 1
ATOM 719 O O . LYS A 1 93 ? -31.689 -6.909 14.739 1.00 82.81 93 LYS A O 1
ATOM 724 N N . GLY A 1 94 ? -31.829 -4.664 14.830 1.00 76.56 94 GLY A N 1
ATOM 725 C CA . GLY A 1 94 ? -31.612 -4.449 13.402 1.00 76.56 94 GLY A CA 1
ATOM 726 C C . GLY A 1 94 ? -32.180 -3.134 12.882 1.00 76.56 94 GLY A C 1
ATOM 727 O O . GLY A 1 94 ? -33.190 -2.638 13.370 1.00 76.56 94 GLY A O 1
ATOM 728 N N . ASN A 1 95 ? -31.541 -2.608 11.839 1.00 74.00 95 ASN A N 1
ATOM 729 C CA . ASN A 1 95 ? -31.911 -1.360 11.179 1.00 74.00 95 ASN A CA 1
ATOM 730 C C . ASN A 1 95 ? -32.531 -1.654 9.809 1.00 74.00 95 ASN A C 1
ATOM 732 O O . ASN A 1 95 ? -31.835 -1.819 8.804 1.00 74.00 95 ASN A O 1
ATOM 736 N N . LEU A 1 96 ? -33.855 -1.801 9.802 1.00 77.88 96 LEU A N 1
ATOM 737 C CA . LEU A 1 96 ? -34.651 -2.041 8.601 1.00 77.88 96 LEU A CA 1
ATOM 738 C C . LEU A 1 96 ? -35.035 -0.708 7.940 1.00 77.88 96 LEU A C 1
ATOM 740 O O . LEU A 1 96 ? -35.183 0.312 8.603 1.00 77.88 96 LEU A O 1
ATOM 744 N N . GLY A 1 97 ? -35.220 -0.712 6.616 1.00 71.81 97 GLY A N 1
ATOM 745 C CA . GLY A 1 97 ? -35.452 0.515 5.836 1.00 71.81 97 GLY A CA 1
ATOM 746 C C . GLY A 1 97 ? -36.810 1.204 6.053 1.00 71.81 97 GLY A C 1
ATOM 747 O O . GLY A 1 97 ? -37.007 2.322 5.563 1.00 71.81 97 GLY A O 1
ATOM 748 N N . GLY A 1 98 ? -37.743 0.551 6.749 1.00 80.31 98 GLY A N 1
ATOM 749 C CA . GLY A 1 98 ? -39.042 1.103 7.125 1.00 80.31 98 GLY A CA 1
ATOM 750 C C . GLY A 1 98 ? -40.008 0.047 7.665 1.00 80.31 98 GLY A C 1
ATOM 751 O O . GLY A 1 98 ? -39.883 -1.143 7.368 1.00 80.31 98 GLY A O 1
ATOM 752 N N . GLY A 1 99 ? -40.974 0.503 8.454 1.00 84.94 99 GLY A N 1
ATOM 753 C CA . GLY A 1 99 ? -42.010 -0.303 9.086 1.00 84.94 99 GLY A CA 1
ATOM 754 C C . GLY A 1 99 ? -43.320 -0.378 8.294 1.00 84.94 99 GLY A C 1
ATOM 755 O O . GLY A 1 99 ? -43.600 0.415 7.386 1.00 84.94 99 GLY A O 1
ATOM 756 N N . PHE A 1 100 ? -44.177 -1.328 8.666 1.00 87.12 100 PHE A N 1
ATOM 757 C CA . PHE A 1 100 ? -45.502 -1.506 8.074 1.00 87.12 100 PHE A CA 1
ATOM 758 C C . PHE A 1 100 ? -46.526 -2.015 9.092 1.00 87.12 100 PHE A C 1
ATOM 760 O O . PHE A 1 100 ? -46.187 -2.594 10.121 1.00 87.12 100 PHE A O 1
ATOM 767 N N . VAL A 1 101 ? -47.799 -1.800 8.772 1.00 87.06 101 VAL A N 1
ATOM 768 C CA . VAL A 1 101 ? -48.955 -2.338 9.489 1.00 87.06 101 VAL A CA 1
ATOM 769 C C . VAL A 1 101 ? -49.652 -3.352 8.602 1.00 87.06 101 VAL A C 1
ATOM 771 O O . VAL A 1 101 ? -49.892 -3.097 7.420 1.00 87.06 101 VAL A O 1
ATOM 774 N N . TRP A 1 102 ? -49.998 -4.489 9.184 1.00 87.75 102 TRP A N 1
ATOM 775 C CA . TRP A 1 102 ? -50.805 -5.516 8.560 1.00 87.75 102 TRP A CA 1
ATOM 776 C C . TRP A 1 102 ? -52.110 -5.679 9.337 1.00 87.75 102 TRP A C 1
ATOM 778 O O . TRP A 1 102 ? -52.189 -6.432 10.308 1.00 87.75 102 TRP A O 1
ATOM 788 N N . ASP A 1 103 ? -53.145 -4.963 8.896 1.00 82.62 103 ASP A N 1
ATOM 789 C CA . ASP A 1 103 ? -54.435 -4.915 9.594 1.00 82.62 103 ASP A CA 1
ATOM 790 C C . ASP A 1 103 ? -55.130 -6.292 9.622 1.00 82.62 103 ASP A C 1
ATOM 792 O O . ASP A 1 103 ? -55.733 -6.661 10.626 1.00 82.62 103 ASP A O 1
ATOM 796 N N . ALA A 1 104 ? -54.974 -7.101 8.564 1.00 81.88 104 ALA A N 1
ATOM 797 C CA . ALA A 1 104 ? -55.593 -8.428 8.464 1.00 81.88 104 ALA A CA 1
ATOM 798 C C . ALA A 1 104 ? -55.083 -9.440 9.510 1.00 81.88 104 ALA A C 1
ATOM 800 O O . ALA A 1 104 ? -55.826 -10.338 9.893 1.00 81.88 104 ALA A O 1
ATOM 801 N N . GLN A 1 105 ? -53.838 -9.293 9.974 1.00 82.56 105 GLN A N 1
ATOM 802 C CA . GLN A 1 105 ? -53.218 -10.153 10.995 1.00 82.56 105 GLN A CA 1
ATOM 803 C C . GLN A 1 105 ? -52.996 -9.421 12.325 1.00 82.56 105 GLN A C 1
ATOM 805 O O . GLN A 1 105 ? -52.365 -9.960 13.228 1.00 82.56 105 GLN A O 1
ATOM 810 N N . LYS A 1 106 ? -53.492 -8.181 12.446 1.00 85.81 106 LYS A N 1
ATOM 811 C CA . LYS A 1 106 ? -53.230 -7.284 13.578 1.00 85.81 106 LYS A CA 1
ATOM 812 C C . LYS A 1 106 ? -51.742 -7.208 13.952 1.00 85.81 106 LYS A C 1
ATOM 814 O O . LYS A 1 106 ? -51.377 -7.300 15.119 1.00 85.81 106 LYS A O 1
ATOM 819 N N . PHE A 1 107 ? -50.875 -7.025 12.961 1.00 87.25 107 PHE A N 1
ATOM 820 C CA . PHE A 1 107 ? -49.423 -7.008 13.152 1.00 87.25 107 PHE A CA 1
ATOM 821 C C . PHE A 1 107 ? -48.825 -5.647 12.787 1.00 87.25 107 PHE A C 1
ATOM 823 O O . PHE A 1 107 ? -49.226 -5.032 11.797 1.00 87.25 107 PHE A O 1
ATOM 830 N N . VAL A 1 108 ? -47.853 -5.174 13.566 1.00 88.56 108 VAL A N 1
ATOM 831 C CA . VAL A 1 108 ? -47.142 -3.911 13.319 1.00 88.56 108 VAL A CA 1
ATOM 832 C C . VAL A 1 108 ? -45.642 -4.141 13.456 1.00 88.56 108 VAL A C 1
ATOM 834 O O . VAL A 1 108 ? -45.176 -4.529 14.522 1.00 88.56 108 VAL A O 1
ATOM 837 N N . LEU A 1 109 ? -44.888 -3.830 12.400 1.00 88.00 109 LEU A N 1
ATOM 838 C CA . LEU A 1 109 ? -43.432 -3.717 12.447 1.00 88.00 109 LEU A CA 1
ATOM 839 C C . LEU A 1 109 ? -43.038 -2.243 12.472 1.00 88.00 109 LEU A C 1
ATOM 841 O O . LEU A 1 109 ? -43.369 -1.508 11.544 1.00 88.00 109 LEU A O 1
ATOM 845 N N . ILE A 1 110 ? -42.293 -1.832 13.491 1.00 87.50 110 ILE A N 1
ATOM 846 C CA . ILE A 1 110 ? -41.787 -0.468 13.668 1.00 87.50 110 ILE A CA 1
ATOM 847 C C . ILE A 1 110 ? -40.261 -0.503 13.642 1.00 87.50 110 ILE A C 1
ATOM 849 O O . ILE A 1 110 ? -39.650 -1.401 14.217 1.00 87.50 110 ILE A O 1
ATOM 853 N N . THR A 1 111 ? -39.637 0.467 12.981 1.00 86.81 111 THR A N 1
ATOM 854 C CA . THR A 1 111 ? -38.182 0.540 12.817 1.00 86.81 111 THR A CA 1
ATOM 855 C C . THR A 1 111 ? -37.629 1.869 13.331 1.00 86.81 111 THR A C 1
ATOM 857 O O . THR A 1 111 ? -38.375 2.818 13.595 1.00 86.81 111 THR A O 1
ATOM 860 N N . ASP A 1 112 ? -36.302 1.975 13.423 1.00 80.50 112 ASP A N 1
ATOM 861 C CA . ASP A 1 112 ? -35.616 3.225 13.782 1.00 80.50 112 ASP A CA 1
ATOM 862 C C . ASP A 1 112 ? -35.999 4.412 12.876 1.00 80.50 112 ASP A C 1
ATOM 864 O O . ASP A 1 112 ? -35.984 5.562 13.324 1.00 80.50 112 ASP A O 1
ATOM 868 N N . ALA A 1 113 ? -36.399 4.147 11.626 1.00 77.12 113 ALA A N 1
ATOM 869 C CA . ALA A 1 113 ? -36.845 5.173 10.687 1.00 77.12 113 ALA A CA 1
ATOM 870 C C . ALA A 1 113 ? -38.149 5.866 11.123 1.00 77.12 113 ALA A C 1
ATOM 872 O O . ALA A 1 113 ? -38.349 7.040 10.805 1.00 77.12 113 ALA A O 1
ATOM 873 N N . GLU A 1 114 ? -39.033 5.162 11.837 1.00 79.62 114 GLU A N 1
ATOM 874 C CA . GLU A 1 114 ? -40.275 5.728 12.371 1.00 79.62 114 GLU A CA 1
ATOM 875 C C . GLU A 1 114 ? -40.112 6.281 13.790 1.00 79.62 114 GLU A C 1
ATOM 877 O O . GLU A 1 114 ? -40.795 7.241 14.135 1.00 79.62 114 GLU A O 1
ATOM 882 N N . LEU A 1 115 ? -39.228 5.692 14.604 1.00 78.69 115 LEU A N 1
ATOM 883 C CA . LEU A 1 115 ? -39.034 6.088 16.006 1.00 78.69 115 LEU A CA 1
ATOM 884 C C . LEU A 1 115 ? -38.159 7.332 16.173 1.00 78.69 115 LEU A C 1
ATOM 886 O O . LEU A 1 115 ? -38.412 8.141 17.061 1.00 78.69 115 LEU A O 1
ATOM 890 N N . PHE A 1 116 ? -37.126 7.480 15.342 1.00 73.88 116 PHE A N 1
ATOM 891 C CA . PHE A 1 116 ? -36.097 8.514 15.511 1.00 73.88 116 PHE A CA 1
ATOM 892 C C . PHE A 1 116 ? -35.998 9.474 14.323 1.00 73.88 116 PHE A C 1
ATOM 894 O O . PHE A 1 116 ? -35.036 10.237 14.236 1.00 73.88 116 PHE A O 1
ATOM 901 N N . GLU A 1 117 ? -36.957 9.403 13.392 1.00 64.56 117 GLU A N 1
ATOM 902 C CA . GLU A 1 117 ? -37.097 10.280 12.216 1.00 64.56 117 GLU A CA 1
ATOM 903 C C . GLU A 1 117 ? -35.847 10.352 11.310 1.00 64.56 117 GLU A C 1
ATOM 905 O O . GLU A 1 117 ? -35.743 11.163 10.392 1.00 64.56 117 GLU A O 1
ATOM 910 N N . ASN A 1 118 ? -34.891 9.445 11.516 1.00 55.69 118 ASN A N 1
ATOM 911 C CA . ASN A 1 118 ? -33.605 9.422 10.843 1.00 55.69 118 ASN A CA 1
ATOM 912 C C . ASN A 1 118 ? -33.542 8.188 9.946 1.00 55.69 118 ASN A C 1
ATOM 914 O O . ASN A 1 118 ? -33.090 7.118 10.356 1.00 55.69 118 ASN A O 1
ATOM 918 N N . ARG A 1 119 ? -33.928 8.345 8.675 1.00 54.81 119 ARG A N 1
ATOM 919 C CA . ARG A 1 119 ? -33.568 7.386 7.618 1.00 54.81 119 ARG A CA 1
ATOM 920 C C . ARG A 1 119 ? -32.074 7.497 7.324 1.00 54.81 119 ARG A C 1
ATOM 922 O O . ARG A 1 119 ? -31.663 7.913 6.243 1.00 54.81 119 ARG A O 1
ATOM 929 N N . ARG A 1 120 ? -31.227 7.119 8.279 1.00 51.16 120 ARG A N 1
ATOM 930 C CA . ARG A 1 120 ? -29.829 6.841 7.969 1.00 51.16 120 ARG A CA 1
ATOM 931 C C . ARG A 1 120 ? -29.802 5.481 7.292 1.00 51.16 120 ARG A C 1
ATOM 933 O O . ARG A 1 120 ? -29.638 4.459 7.949 1.00 51.16 120 ARG A O 1
ATOM 940 N N . LEU A 1 121 ? -29.954 5.486 5.966 1.00 50.62 121 LEU A N 1
ATOM 941 C CA . LEU A 1 121 ? -29.427 4.419 5.123 1.00 50.62 121 LEU A CA 1
ATOM 942 C C . LEU A 1 121 ? -27.948 4.292 5.489 1.00 50.62 121 LEU A C 1
ATOM 944 O O . LEU A 1 121 ? -27.117 5.085 5.044 1.00 50.62 121 LEU A O 1
ATOM 948 N N . ARG A 1 122 ? -27.612 3.332 6.354 1.00 49.41 122 ARG A N 1
ATOM 949 C CA . ARG A 1 122 ? -26.234 2.880 6.485 1.00 49.41 122 ARG A CA 1
ATOM 950 C C . ARG A 1 122 ? -25.906 2.227 5.151 1.00 49.41 122 ARG A C 1
ATOM 952 O O . ARG A 1 122 ? -26.162 1.042 4.961 1.00 49.41 122 ARG A O 1
ATOM 959 N N . LEU A 1 123 ? -25.379 3.011 4.206 1.00 49.50 123 LEU A N 1
ATOM 960 C CA . LEU A 1 123 ? -24.637 2.418 3.107 1.00 49.50 123 LEU A CA 1
ATOM 961 C C . LEU A 1 123 ? -23.572 1.534 3.768 1.00 49.50 123 LEU A C 1
ATOM 963 O O . LEU A 1 123 ? -22.910 2.005 4.703 1.00 49.50 123 LEU A O 1
ATOM 967 N N . PRO A 1 124 ? -23.424 0.265 3.349 1.00 49.81 124 PRO A N 1
ATOM 968 C CA . PRO A 1 124 ? -22.325 -0.552 3.826 1.00 49.81 124 PRO A CA 1
ATOM 969 C C . PRO A 1 124 ? -21.046 0.269 3.651 1.00 49.81 124 PRO A C 1
ATOM 971 O O . PRO A 1 124 ? -20.884 0.876 2.583 1.00 49.81 124 PRO A O 1
ATOM 974 N N . PRO A 1 125 ? -20.160 0.354 4.661 1.00 48.88 125 PRO A N 1
ATOM 975 C CA . PRO A 1 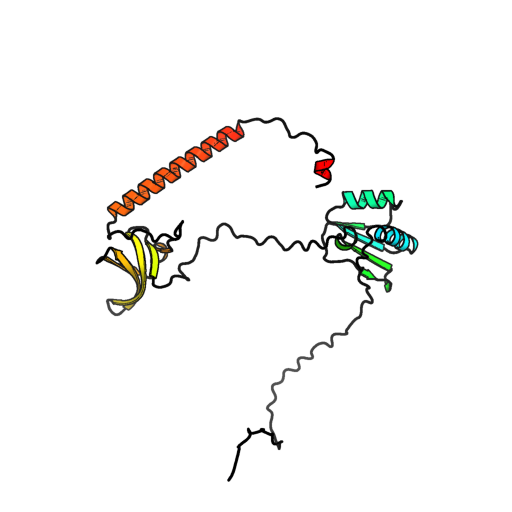125 ? -18.881 1.009 4.458 1.00 48.88 125 PRO A CA 1
ATOM 976 C C . PRO A 1 125 ? -18.262 0.359 3.227 1.00 48.88 125 PRO A C 1
ATOM 978 O O . PRO A 1 125 ? -18.129 -0.868 3.174 1.00 48.88 125 PRO A O 1
ATOM 981 N N . ARG A 1 126 ? -17.964 1.165 2.199 1.00 46.97 126 ARG A N 1
ATOM 982 C CA . ARG A 1 126 ? -17.150 0.697 1.082 1.00 46.97 126 ARG A CA 1
ATOM 983 C C . ARG A 1 126 ? -15.915 0.102 1.734 1.00 46.97 126 ARG A C 1
ATOM 985 O O . ARG A 1 126 ? -15.158 0.832 2.367 1.00 46.97 126 ARG A O 1
ATOM 992 N N . ARG A 1 127 ? -15.762 -1.221 1.645 1.00 45.31 127 ARG A N 1
ATOM 993 C CA . ARG A 1 127 ? -14.511 -1.879 1.995 1.00 45.31 127 ARG A CA 1
ATOM 994 C C . ARG A 1 127 ? -13.489 -1.291 1.037 1.00 45.31 127 ARG A C 1
ATOM 996 O O . ARG A 1 127 ? -13.418 -1.688 -0.122 1.00 45.31 127 ARG A O 1
ATOM 1003 N N . PHE A 1 128 ? -12.780 -0.268 1.492 1.00 45.66 128 PHE A N 1
ATOM 1004 C CA . PHE A 1 128 ? -11.497 0.064 0.919 1.00 45.66 128 PHE A CA 1
ATOM 1005 C C . PHE A 1 128 ? -10.668 -1.182 1.206 1.00 45.66 128 PHE A C 1
ATOM 1007 O O . PHE A 1 128 ? -10.349 -1.463 2.359 1.00 45.66 128 PHE A O 1
ATOM 1014 N N . ASN A 1 129 ? -10.472 -2.020 0.190 1.00 41.53 129 ASN A N 1
ATOM 1015 C CA . ASN A 1 129 ? -9.561 -3.145 0.302 1.00 41.53 129 ASN A CA 1
ATOM 1016 C C . ASN A 1 129 ? -8.151 -2.551 0.390 1.00 41.53 129 ASN A C 1
ATOM 1018 O O . ASN A 1 129 ? -7.456 -2.419 -0.615 1.00 41.53 129 ASN A O 1
ATOM 1022 N N . GLU A 1 130 ? -7.746 -2.151 1.594 1.00 46.50 130 GLU A N 1
ATOM 1023 C CA . GLU A 1 130 ? -6.338 -2.047 1.940 1.00 46.50 130 GLU A CA 1
ATOM 1024 C C . GLU A 1 130 ? -5.712 -3.420 1.682 1.00 46.50 130 GLU A C 1
ATOM 1026 O O . GLU A 1 130 ? -6.126 -4.427 2.257 1.00 46.50 130 GLU A O 1
ATOM 1031 N N . GLY A 1 131 ? -4.748 -3.469 0.764 1.00 41.94 131 GLY A N 1
ATOM 1032 C CA . GLY A 1 131 ? -3.933 -4.661 0.556 1.00 41.94 131 GLY A CA 1
ATOM 1033 C C . GLY A 1 131 ? -4.230 -5.494 -0.687 1.00 41.94 131 GLY A C 1
ATOM 1034 O O . GLY A 1 131 ? -3.776 -6.633 -0.735 1.00 41.94 131 GLY A O 1
ATOM 1035 N N . VAL A 1 132 ? -4.897 -4.969 -1.722 1.00 41.62 132 VAL A N 1
ATOM 1036 C CA . VAL A 1 132 ? -4.660 -5.544 -3.059 1.00 41.62 132 VAL A CA 1
ATOM 1037 C C . VAL A 1 132 ? -3.266 -5.072 -3.487 1.00 41.62 132 VAL A C 1
ATOM 1039 O O . VAL A 1 132 ? -3.102 -3.867 -3.700 1.00 41.62 132 VAL A O 1
ATOM 1042 N N . PRO A 1 133 ? -2.241 -5.947 -3.582 1.00 42.75 133 PRO A N 1
ATOM 1043 C CA . PRO A 1 133 ? -1.019 -5.576 -4.277 1.00 42.75 133 PRO A CA 1
ATOM 1044 C C . PRO A 1 133 ? -1.463 -5.144 -5.662 1.00 42.75 133 PRO A C 1
ATOM 1046 O O . PRO A 1 133 ? -2.145 -5.902 -6.346 1.00 42.75 133 PRO A O 1
ATOM 1049 N N . ILE A 1 134 ? -1.179 -3.893 -6.004 1.00 45.78 134 ILE A N 1
ATOM 1050 C CA . ILE A 1 134 ? -1.577 -3.262 -7.254 1.00 45.78 134 ILE A CA 1
ATOM 1051 C C . ILE A 1 134 ? -1.130 -4.185 -8.392 1.00 45.78 134 ILE A C 1
ATOM 1053 O O . ILE A 1 134 ? 0.024 -4.184 -8.812 1.00 45.78 134 ILE A O 1
ATOM 1057 N N . ALA A 1 135 ? -2.061 -5.010 -8.870 1.00 50.19 135 ALA A N 1
ATOM 1058 C CA . ALA A 1 135 ? -1.904 -5.921 -9.991 1.00 50.19 135 ALA A CA 1
ATOM 1059 C C . ALA A 1 135 ? -2.004 -5.135 -11.312 1.00 50.19 135 ALA A C 1
ATOM 1061 O O . ALA A 1 135 ? -2.508 -5.632 -12.314 1.00 50.19 135 ALA A O 1
ATOM 1062 N N . SER A 1 136 ? -1.522 -3.887 -11.326 1.00 54.59 136 SER A N 1
ATOM 1063 C CA . SER A 1 136 ? -1.627 -2.944 -12.446 1.00 54.59 136 SER A CA 1
ATOM 1064 C C . SER A 1 136 ? -0.560 -3.165 -13.509 1.00 54.59 136 SER A C 1
ATOM 1066 O O . SER A 1 136 ? -0.140 -2.225 -14.180 1.00 54.59 136 SER A O 1
ATOM 1068 N N . ILE A 1 137 ? -0.114 -4.411 -13.677 1.00 56.72 137 ILE A N 1
ATOM 1069 C CA . ILE A 1 137 ? 0.618 -4.807 -14.882 1.00 56.72 137 ILE A CA 1
ATOM 1070 C C . ILE A 1 137 ? -0.374 -4.932 -16.051 1.00 56.72 137 ILE A C 1
ATOM 1072 O O . ILE A 1 137 ? -0.008 -4.642 -17.183 1.00 56.72 137 ILE A O 1
ATOM 1076 N N . MET A 1 138 ? -1.647 -5.275 -15.793 1.00 58.97 138 MET A N 1
ATOM 1077 C CA . MET A 1 138 ? -2.681 -5.323 -16.842 1.00 58.97 138 MET A CA 1
ATOM 1078 C C . MET A 1 138 ? -3.103 -3.935 -17.358 1.00 58.97 138 MET A C 1
ATOM 1080 O O . MET A 1 138 ? -3.642 -3.841 -18.455 1.00 58.97 138 MET A O 1
ATOM 1084 N N . ASP A 1 139 ? -2.787 -2.864 -16.622 1.00 71.12 139 ASP A N 1
ATOM 1085 C CA . ASP A 1 139 ? -3.098 -1.475 -16.996 1.00 71.12 139 ASP A CA 1
ATOM 1086 C C . ASP A 1 139 ? -1.876 -0.717 -17.544 1.00 71.12 139 ASP A C 1
ATOM 1088 O O . ASP A 1 139 ? -1.868 0.517 -17.577 1.00 71.12 139 ASP A O 1
ATOM 1092 N N . LEU A 1 140 ? -0.805 -1.424 -17.917 1.00 78.44 140 LEU A N 1
ATOM 1093 C CA . LEU A 1 140 ? 0.430 -0.792 -18.372 1.00 78.44 140 LEU A CA 1
ATOM 1094 C C . LEU A 1 140 ? 0.238 -0.178 -19.768 1.00 78.44 140 LEU A C 1
ATOM 1096 O O . LEU A 1 140 ? -0.004 -0.894 -20.740 1.00 78.44 140 LEU A O 1
ATOM 1100 N N . GLN A 1 141 ? 0.369 1.143 -19.879 1.00 85.56 141 GLN A N 1
ATOM 1101 C CA . GLN A 1 141 ? 0.288 1.858 -21.155 1.00 85.56 141 GLN A CA 1
ATOM 1102 C C . GLN A 1 141 ? 1.683 2.275 -21.635 1.00 85.56 141 GLN A C 1
ATOM 1104 O O . GLN A 1 141 ? 2.533 2.627 -20.812 1.00 85.56 141 GLN A O 1
ATOM 1109 N N . PRO A 1 142 ? 1.962 2.268 -22.954 1.00 89.19 142 PRO A N 1
ATOM 1110 C CA . PRO A 1 142 ? 3.212 2.809 -23.480 1.00 89.19 142 PRO A CA 1
ATOM 1111 C C . PRO A 1 142 ? 3.435 4.250 -22.998 1.00 89.19 142 PRO A C 1
ATOM 1113 O O . PRO A 1 142 ? 2.583 5.113 -23.182 1.00 89.19 142 PRO A O 1
ATOM 1116 N N . GLY A 1 143 ? 4.590 4.508 -22.388 1.00 88.75 143 GLY A N 1
ATOM 1117 C CA . GLY A 1 143 ? 4.920 5.769 -21.721 1.00 88.75 143 GLY A CA 1
ATOM 1118 C C . GLY A 1 143 ? 4.901 5.691 -20.194 1.00 88.75 143 GLY A C 1
ATOM 1119 O O . GLY A 1 143 ? 5.515 6.543 -19.555 1.00 88.75 143 GLY A O 1
ATOM 1120 N N . ASP A 1 144 ? 4.284 4.660 -19.609 1.00 89.38 144 ASP A N 1
ATOM 1121 C CA . ASP A 1 144 ? 4.294 4.454 -18.162 1.00 89.38 144 ASP A CA 1
ATOM 1122 C C . ASP A 1 144 ? 5.704 4.158 -17.638 1.00 89.38 144 ASP A C 1
ATOM 1124 O O . ASP A 1 144 ? 6.513 3.459 -18.262 1.00 89.38 144 ASP A O 1
ATOM 1128 N N . TYR A 1 145 ? 5.980 4.650 -16.433 1.00 90.75 145 TYR A N 1
ATOM 1129 C CA . TYR A 1 145 ? 7.192 4.314 -15.702 1.00 90.75 145 TYR A CA 1
ATOM 1130 C C . TYR A 1 145 ? 7.053 2.943 -15.043 1.00 90.75 145 TYR A C 1
ATOM 1132 O O . TYR A 1 145 ? 6.049 2.630 -14.400 1.00 90.75 145 TYR A O 1
ATOM 1140 N N . VAL A 1 146 ? 8.095 2.131 -15.164 1.00 89.81 146 VAL A N 1
ATOM 1141 C CA . VAL A 1 146 ? 8.169 0.784 -14.602 1.00 89.81 146 VAL A CA 1
ATOM 1142 C C . VAL A 1 146 ? 9.454 0.595 -13.825 1.00 89.81 146 VAL A C 1
ATOM 1144 O O . VAL A 1 146 ? 10.503 1.119 -14.185 1.00 89.81 146 VAL A O 1
ATOM 1147 N N . VAL A 1 147 ? 9.381 -0.182 -12.756 1.00 90.19 147 VAL A N 1
ATOM 1148 C CA . VAL A 1 147 ? 10.519 -0.576 -11.936 1.00 90.19 147 VAL A CA 1
ATOM 1149 C C . VAL A 1 147 ? 10.829 -2.033 -12.220 1.00 90.19 147 VAL A C 1
ATOM 1151 O O . VAL A 1 147 ? 9.999 -2.907 -11.985 1.00 90.19 147 VAL A O 1
ATOM 1154 N N . HIS A 1 148 ? 12.043 -2.297 -12.686 1.00 88.94 148 HIS A N 1
ATOM 1155 C CA . HIS A 1 148 ? 12.587 -3.645 -12.738 1.00 88.94 148 HIS A CA 1
ATOM 1156 C C . HIS A 1 148 ? 13.422 -3.913 -11.483 1.00 88.94 148 HIS A C 1
ATOM 1158 O O . HIS A 1 148 ? 14.292 -3.105 -11.140 1.00 88.94 148 HIS A O 1
ATOM 1164 N N . ILE A 1 149 ? 13.232 -5.064 -10.832 1.00 87.75 149 ILE A N 1
ATOM 1165 C CA . ILE A 1 149 ? 13.892 -5.386 -9.551 1.00 87.75 149 ILE A CA 1
ATOM 1166 C C . ILE A 1 149 ? 15.425 -5.235 -9.582 1.00 87.75 149 ILE A C 1
ATOM 1168 O O . ILE A 1 149 ? 16.012 -4.769 -8.606 1.00 87.75 149 ILE A O 1
ATOM 1172 N N . TYR A 1 150 ? 16.078 -5.563 -10.705 1.00 86.00 150 TYR A N 1
ATOM 1173 C CA . TYR A 1 150 ? 17.544 -5.519 -10.839 1.00 86.00 150 TYR A CA 1
ATOM 1174 C C . TYR A 1 150 ? 18.087 -4.266 -11.526 1.00 86.00 150 TYR A C 1
ATOM 1176 O O . TYR A 1 150 ? 19.249 -3.913 -11.326 1.00 86.00 150 TYR A O 1
ATOM 1184 N N . HIS A 1 151 ? 17.276 -3.617 -12.358 1.00 86.31 151 HIS A N 1
ATOM 1185 C CA . HIS A 1 151 ? 17.750 -2.592 -13.296 1.00 86.31 151 HIS A CA 1
ATOM 1186 C C . HIS A 1 151 ? 17.230 -1.195 -12.953 1.00 86.31 151 HIS A C 1
ATOM 1188 O O . HIS A 1 151 ? 17.792 -0.204 -13.406 1.00 86.31 151 HIS A O 1
ATOM 1194 N N . GLY A 1 152 ? 16.211 -1.109 -12.097 1.00 89.38 152 GLY A N 1
ATOM 1195 C CA . GLY A 1 152 ? 15.633 0.148 -11.657 1.00 89.38 152 GLY A CA 1
ATOM 1196 C C . GLY A 1 152 ? 14.548 0.666 -12.582 1.00 89.38 152 GLY A C 1
ATOM 1197 O O . GLY A 1 152 ? 13.883 -0.106 -13.278 1.00 89.38 152 GLY A O 1
ATOM 1198 N N . VAL A 1 153 ? 14.348 1.981 -12.527 1.00 91.12 153 VAL A N 1
ATOM 1199 C CA . VAL A 1 153 ? 13.222 2.673 -13.162 1.00 91.12 153 VAL A CA 1
ATOM 1200 C C . VAL A 1 153 ? 13.501 2.923 -14.643 1.00 91.12 153 VAL A C 1
ATOM 1202 O O . VAL A 1 153 ? 14.510 3.540 -14.983 1.00 91.12 153 VAL A O 1
ATOM 1205 N N . GLY A 1 154 ? 12.595 2.463 -15.500 1.00 91.75 154 GLY A N 1
ATOM 1206 C CA . GLY A 1 154 ? 12.596 2.678 -16.944 1.00 91.75 154 GLY A CA 1
ATOM 1207 C C . GLY A 1 154 ? 11.209 3.068 -17.457 1.00 91.75 154 GLY A C 1
ATOM 1208 O O . GLY A 1 154 ? 10.251 3.163 -16.692 1.00 91.75 154 GLY A O 1
ATOM 1209 N N . VAL A 1 155 ? 11.107 3.304 -18.760 1.00 92.31 155 VAL A N 1
ATOM 1210 C CA . VAL A 1 155 ? 9.870 3.675 -19.457 1.00 92.31 155 VAL A CA 1
ATOM 1211 C C . VAL A 1 155 ? 9.419 2.507 -20.315 1.00 92.31 155 VAL A C 1
ATOM 1213 O O . VAL A 1 155 ? 10.164 2.032 -21.173 1.00 92.31 155 VAL A O 1
ATOM 1216 N N . PHE A 1 156 ? 8.189 2.053 -20.112 1.00 91.88 156 PHE A N 1
ATOM 1217 C CA . PHE A 1 156 ? 7.593 1.014 -20.936 1.00 91.88 156 PHE A CA 1
ATOM 1218 C C . PHE A 1 156 ? 7.255 1.563 -22.327 1.00 91.88 156 PHE A C 1
ATOM 1220 O O . PHE A 1 156 ? 6.605 2.598 -22.452 1.00 91.88 156 PHE A O 1
ATOM 1227 N N . LYS A 1 157 ? 7.688 0.880 -23.390 1.00 91.88 157 LYS A N 1
ATOM 1228 C CA . LYS A 1 157 ? 7.408 1.277 -24.783 1.00 91.88 157 LYS A CA 1
ATOM 1229 C C . LYS A 1 157 ? 6.392 0.396 -25.496 1.00 91.88 157 LYS A C 1
ATOM 1231 O O . LYS A 1 157 ? 5.968 0.759 -26.589 1.00 91.88 157 LYS A O 1
ATOM 1236 N N . GLY A 1 158 ? 5.992 -0.720 -24.897 1.00 89.31 158 GLY A N 1
ATOM 1237 C CA . GLY A 1 158 ? 5.049 -1.662 -25.487 1.00 89.31 158 GLY A CA 1
ATOM 1238 C C . GLY A 1 158 ? 5.567 -3.096 -25.495 1.00 89.31 158 GLY A C 1
ATOM 1239 O O . GLY A 1 158 ? 6.649 -3.403 -24.985 1.00 89.31 158 GLY A O 1
ATOM 1240 N N . LEU A 1 159 ? 4.767 -3.971 -26.094 1.00 88.56 159 LEU A N 1
ATOM 1241 C CA . LEU A 1 159 ? 5.128 -5.356 -26.362 1.00 88.56 159 LEU A CA 1
ATOM 1242 C C . LEU A 1 159 ? 5.785 -5.462 -27.738 1.00 88.56 159 LEU A C 1
ATOM 1244 O O . LEU A 1 159 ? 5.372 -4.805 -28.692 1.00 88.56 159 LEU A O 1
ATOM 1248 N N . THR A 1 160 ? 6.807 -6.302 -27.837 1.00 86.62 160 THR A N 1
ATOM 1249 C CA . THR A 1 160 ? 7.465 -6.653 -29.091 1.00 86.62 160 THR A CA 1
ATOM 1250 C C . THR A 1 160 ? 7.578 -8.163 -29.201 1.00 86.62 160 THR A C 1
ATOM 1252 O O . THR A 1 160 ? 7.875 -8.856 -28.226 1.00 86.62 160 THR A O 1
ATOM 1255 N N . THR A 1 161 ? 7.339 -8.688 -30.394 1.00 87.81 161 THR A N 1
ATOM 1256 C CA . THR A 1 161 ? 7.508 -10.110 -30.677 1.00 87.81 161 THR A CA 1
ATOM 1257 C C . THR A 1 161 ? 8.864 -10.309 -31.323 1.00 87.81 161 THR A C 1
ATOM 1259 O O . THR A 1 161 ? 9.144 -9.748 -32.381 1.00 87.81 161 THR A O 1
ATOM 1262 N N . LEU A 1 162 ? 9.708 -11.116 -30.687 1.00 87.31 162 LEU A N 1
ATOM 1263 C CA . LEU A 1 162 ? 10.999 -11.508 -31.233 1.00 87.31 162 LEU A CA 1
ATOM 1264 C C . LEU A 1 162 ? 10.956 -12.997 -31.565 1.00 87.31 162 LEU A C 1
ATOM 1266 O O . LEU A 1 162 ? 10.469 -13.817 -30.784 1.00 87.31 162 LEU A O 1
ATOM 1270 N N . GLU A 1 163 ? 11.468 -13.342 -32.739 1.00 87.19 163 GLU A N 1
ATOM 1271 C CA . GLU A 1 163 ? 11.622 -14.726 -33.164 1.00 87.19 163 GLU A CA 1
ATOM 1272 C C . GLU A 1 163 ? 13.066 -15.160 -32.918 1.00 87.19 163 GLU A C 1
ATOM 1274 O O . GLU A 1 163 ? 14.008 -14.543 -33.419 1.00 87.19 163 GLU A O 1
ATOM 1279 N N . ARG A 1 164 ? 13.245 -16.210 -32.114 1.00 80.12 164 ARG A N 1
ATOM 1280 C CA . ARG A 1 164 ? 14.556 -16.805 -31.847 1.00 80.12 164 ARG A CA 1
ATOM 1281 C C . ARG A 1 164 ? 14.435 -18.315 -31.979 1.00 80.12 164 ARG A C 1
ATOM 1283 O O . ARG A 1 164 ? 13.562 -18.914 -31.360 1.00 80.12 164 ARG A O 1
ATOM 1290 N N . GLU A 1 165 ? 15.294 -18.911 -32.806 1.00 78.94 165 GLU A N 1
ATOM 1291 C CA . GLU A 1 165 ? 15.330 -20.367 -33.039 1.00 78.94 165 GLU A CA 1
ATOM 1292 C C . GLU A 1 165 ? 13.976 -20.946 -33.511 1.00 78.94 165 GLU A C 1
ATOM 1294 O O . GLU A 1 165 ? 13.591 -22.049 -33.139 1.00 78.94 165 GLU A O 1
ATOM 1299 N N . GLY A 1 166 ? 13.225 -20.185 -34.320 1.00 83.81 166 GLY A N 1
ATOM 1300 C CA . GLY A 1 166 ? 11.917 -20.592 -34.858 1.00 83.81 166 GLY A CA 1
ATOM 1301 C C . GLY A 1 166 ? 10.756 -20.523 -33.859 1.00 83.81 166 GLY A C 1
ATOM 1302 O O . GLY A 1 166 ? 9.621 -20.838 -34.212 1.00 83.81 166 GLY A O 1
ATOM 1303 N N . VAL A 1 167 ? 11.006 -20.084 -32.620 1.00 82.44 167 VAL A N 1
ATOM 1304 C CA . VAL A 1 167 ? 9.973 -19.866 -31.604 1.00 82.44 167 VAL A CA 1
ATOM 1305 C C . VAL A 1 167 ? 9.728 -18.368 -31.456 1.00 82.44 167 VAL A C 1
ATOM 1307 O O . VAL A 1 167 ? 10.620 -17.602 -31.083 1.00 82.44 167 VAL A O 1
ATOM 1310 N N . LYS A 1 168 ? 8.493 -17.943 -31.731 1.00 85.56 168 LYS A N 1
ATOM 1311 C CA . LYS A 1 168 ? 8.044 -16.571 -31.476 1.00 85.56 168 LYS A CA 1
ATOM 1312 C C . LYS A 1 168 ? 7.780 -16.402 -29.987 1.00 85.56 168 LYS A C 1
ATOM 1314 O O . LYS A 1 168 ? 6.995 -17.152 -29.411 1.00 85.56 168 LYS A O 1
ATOM 1319 N N . ARG A 1 169 ? 8.439 -15.425 -29.367 1.00 85.81 169 ARG A N 1
ATOM 1320 C CA . ARG A 1 169 ? 8.216 -15.054 -27.968 1.00 85.81 169 ARG A CA 1
ATOM 1321 C C . ARG A 1 169 ? 7.917 -13.568 -27.864 1.00 85.81 169 ARG A C 1
ATOM 1323 O O . ARG A 1 169 ? 8.466 -12.752 -28.605 1.00 85.81 169 ARG A O 1
ATOM 1330 N N . GLU A 1 170 ? 7.035 -13.233 -26.937 1.00 86.19 170 GLU A N 1
ATOM 1331 C CA . GLU A 1 170 ? 6.690 -11.854 -26.618 1.00 86.19 170 GLU A CA 1
ATOM 1332 C C . GLU A 1 170 ? 7.598 -11.317 -25.513 1.00 86.19 170 GLU A C 1
ATOM 1334 O O . GLU A 1 170 ? 7.927 -12.011 -24.546 1.00 86.19 170 GLU A O 1
ATOM 1339 N N . TYR A 1 171 ? 8.001 -10.062 -25.675 1.00 88.69 171 TYR A N 1
ATOM 1340 C CA . TYR A 1 171 ? 8.865 -9.340 -24.758 1.00 88.69 171 TYR A CA 1
ATOM 1341 C C . TYR A 1 171 ? 8.292 -7.952 -24.493 1.00 88.69 171 TYR A C 1
ATOM 1343 O O . TYR A 1 171 ? 7.769 -7.293 -25.389 1.00 88.69 171 TYR A O 1
ATOM 1351 N N . LEU A 1 172 ? 8.458 -7.469 -23.270 1.00 88.44 172 LEU A N 1
ATOM 1352 C CA . LEU A 1 172 ? 8.223 -6.082 -22.908 1.00 88.44 172 LEU A CA 1
ATOM 1353 C C . LEU A 1 172 ? 9.471 -5.274 -23.245 1.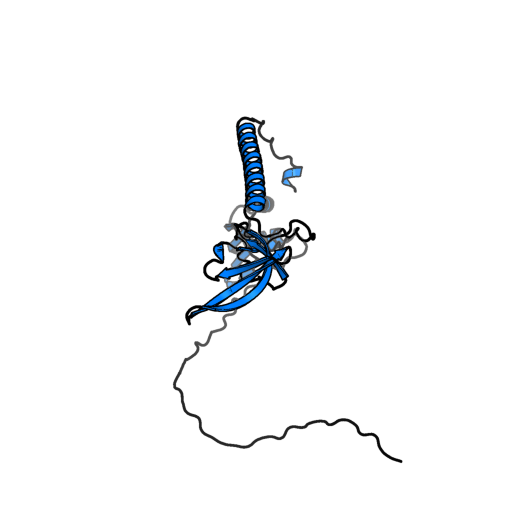00 88.44 172 LEU A C 1
ATOM 1355 O O . LEU A 1 172 ? 10.572 -5.598 -22.792 1.00 88.44 172 LEU A O 1
ATOM 1359 N N . LEU A 1 173 ? 9.293 -4.206 -24.019 1.00 91.50 173 LEU A N 1
ATOM 1360 C CA . LEU A 1 173 ? 10.350 -3.247 -24.302 1.00 91.50 173 LEU A CA 1
ATOM 1361 C C . LEU A 1 173 ? 10.356 -2.161 -23.225 1.00 91.50 173 LEU A C 1
ATOM 1363 O O . LEU A 1 173 ? 9.386 -1.412 -23.079 1.00 91.50 173 LEU A O 1
ATOM 1367 N N . ILE A 1 174 ? 11.469 -2.056 -22.502 1.00 91.88 174 ILE A N 1
ATOM 1368 C CA . ILE A 1 174 ? 11.686 -1.027 -21.483 1.00 91.88 174 ILE A CA 1
ATOM 1369 C C . ILE A 1 174 ? 12.919 -0.210 -21.865 1.00 91.88 174 ILE A C 1
ATOM 1371 O O . ILE A 1 174 ? 13.999 -0.758 -22.101 1.00 91.88 174 ILE A O 1
ATOM 1375 N N . GLU A 1 175 ? 12.757 1.108 -21.923 1.00 92.56 175 GLU A N 1
ATOM 1376 C CA . GLU A 1 175 ? 13.836 2.060 -22.182 1.00 92.56 175 GLU A CA 1
ATOM 1377 C C . GLU A 1 175 ? 14.356 2.684 -20.890 1.00 92.56 175 GLU A C 1
ATOM 1379 O O . GLU A 1 175 ? 13.588 3.070 -20.009 1.00 92.56 175 GLU A O 1
ATOM 1384 N N . TYR A 1 176 ? 15.673 2.823 -20.808 1.00 92.25 176 TYR A N 1
ATOM 1385 C CA . TYR A 1 176 ? 16.372 3.529 -19.740 1.00 92.25 176 TYR A CA 1
ATOM 1386 C C . TYR A 1 176 ? 16.961 4.835 -20.285 1.00 92.25 176 TYR A C 1
ATOM 1388 O O . TYR A 1 176 ? 16.576 5.309 -21.358 1.00 92.25 176 TYR A O 1
ATOM 1396 N N . ALA A 1 177 ? 17.878 5.463 -19.545 1.00 89.38 177 ALA A N 1
ATOM 1397 C CA . ALA A 1 177 ? 18.568 6.642 -20.049 1.00 89.38 177 ALA A CA 1
ATOM 1398 C C . ALA A 1 177 ? 19.298 6.290 -21.356 1.00 89.38 177 ALA A C 1
ATOM 1400 O O . ALA A 1 177 ? 20.065 5.327 -21.406 1.00 89.38 177 ALA A O 1
ATOM 1401 N N . HIS A 1 178 ? 19.032 7.067 -22.410 1.00 80.50 178 HIS A N 1
ATOM 1402 C CA . HIS A 1 178 ? 19.501 6.790 -23.766 1.00 80.50 178 HIS A CA 1
ATOM 1403 C C . HIS A 1 178 ? 21.013 6.479 -23.801 1.00 80.50 178 HIS A C 1
ATOM 1405 O O . HIS A 1 178 ? 21.789 7.218 -23.176 1.00 80.50 178 HIS A O 1
ATOM 1411 N N . PRO A 1 179 ? 21.456 5.434 -24.534 1.00 84.75 179 PRO A N 1
ATOM 1412 C CA . PRO A 1 179 ? 20.722 4.587 -25.493 1.00 84.75 179 PRO A CA 1
ATOM 1413 C C . PRO A 1 179 ? 20.223 3.232 -24.944 1.00 84.75 179 PRO A C 1
ATOM 1415 O O . PRO A 1 179 ? 19.869 2.351 -25.728 1.00 84.75 179 PRO A O 1
ATOM 1418 N N . ASP A 1 180 ? 20.202 3.038 -23.624 1.00 90.38 180 ASP A N 1
ATOM 1419 C CA . ASP A 1 180 ? 20.010 1.712 -23.025 1.00 90.38 180 ASP A CA 1
ATOM 1420 C C . ASP A 1 180 ? 18.554 1.212 -23.123 1.00 90.38 180 ASP A C 1
ATOM 1422 O O . ASP A 1 180 ? 17.603 1.920 -22.776 1.00 90.38 180 ASP A O 1
ATOM 1426 N N . ARG A 1 181 ? 18.367 -0.043 -23.555 1.00 91.75 181 ARG A N 1
ATOM 1427 C CA . ARG A 1 181 ? 17.059 -0.717 -23.649 1.00 91.75 181 ARG A CA 1
ATOM 1428 C C . ARG A 1 181 ? 17.172 -2.172 -23.215 1.00 91.75 181 ARG A C 1
ATOM 1430 O O . ARG A 1 181 ? 18.193 -2.806 -23.470 1.00 91.75 181 ARG A O 1
ATOM 1437 N N . ILE A 1 182 ? 16.114 -2.711 -22.616 1.00 91.25 182 ILE A N 1
ATOM 1438 C CA . ILE A 1 182 ? 16.025 -4.134 -22.270 1.00 91.25 182 ILE A CA 1
ATOM 1439 C C . ILE A 1 182 ? 14.743 -4.752 -22.830 1.00 91.25 182 ILE A C 1
ATOM 1441 O O . ILE A 1 182 ? 13.715 -4.083 -22.953 1.00 91.25 182 ILE A O 1
ATOM 1445 N N . PHE A 1 183 ? 14.818 -6.047 -23.128 1.00 91.31 183 PHE A N 1
ATOM 1446 C CA . PHE A 1 183 ? 13.687 -6.875 -23.531 1.00 91.31 183 PHE A CA 1
ATOM 1447 C C . PHE A 1 183 ? 13.409 -7.867 -22.409 1.00 91.31 183 PHE A C 1
ATOM 1449 O O . PHE A 1 183 ? 14.213 -8.772 -22.175 1.00 91.31 183 PHE A O 1
ATOM 1456 N N . VAL A 1 184 ? 12.300 -7.685 -21.696 1.00 87.81 184 VAL A N 1
ATOM 1457 C CA . VAL A 1 184 ? 11.920 -8.583 -20.601 1.00 87.81 184 VAL A CA 1
ATOM 1458 C C . VAL A 1 184 ? 10.912 -9.602 -21.122 1.00 87.81 184 VAL A C 1
ATOM 1460 O O . VAL A 1 184 ? 9.871 -9.193 -21.631 1.00 87.81 184 VAL A O 1
ATOM 1463 N N . PRO A 1 185 ? 11.197 -10.910 -21.039 1.00 86.94 185 PRO A N 1
ATOM 1464 C CA . PRO A 1 185 ? 10.241 -11.937 -21.432 1.00 86.94 185 PRO A CA 1
ATOM 1465 C C . PRO A 1 185 ? 8.928 -11.834 -20.641 1.00 86.94 185 PRO A C 1
ATOM 1467 O O . PRO A 1 185 ? 8.951 -11.520 -19.449 1.00 86.94 185 PRO A O 1
ATOM 1470 N N . VAL A 1 186 ? 7.793 -12.149 -21.271 1.00 81.69 186 VAL A N 1
ATOM 1471 C CA . VAL A 1 186 ? 6.478 -12.166 -20.594 1.00 81.69 186 VAL A CA 1
ATOM 1472 C C . VAL A 1 186 ? 6.433 -13.176 -19.430 1.00 81.69 186 VAL A C 1
ATOM 1474 O O . VAL A 1 186 ? 5.735 -12.955 -18.445 1.00 81.69 186 VAL A O 1
ATOM 1477 N N . ASP A 1 187 ? 7.230 -14.246 -19.470 1.00 81.19 187 ASP A N 1
ATOM 1478 C CA . ASP A 1 187 ? 7.375 -15.200 -18.361 1.00 81.19 187 ASP A CA 1
ATOM 1479 C C . ASP A 1 187 ? 8.071 -14.617 -17.117 1.00 81.19 187 ASP A C 1
ATOM 1481 O O . ASP A 1 187 ? 7.971 -15.203 -16.044 1.00 81.19 187 ASP A O 1
ATOM 1485 N N . GLN A 1 188 ? 8.740 -13.463 -17.235 1.00 79.25 188 GLN A N 1
ATOM 1486 C CA . GLN A 1 188 ? 9.458 -12.785 -16.141 1.00 79.25 188 GLN A CA 1
ATOM 1487 C C . GLN A 1 188 ? 8.775 -11.483 -15.696 1.00 79.25 188 GLN A C 1
ATOM 1489 O O . GLN A 1 188 ? 9.418 -10.567 -15.174 1.00 79.25 188 GLN A O 1
ATOM 1494 N N . LEU A 1 189 ? 7.464 -11.375 -15.924 1.00 79.62 189 LEU A N 1
ATOM 1495 C CA . LEU A 1 189 ? 6.664 -10.213 -15.532 1.00 79.62 189 LEU A CA 1
ATOM 1496 C C . LEU A 1 189 ? 6.621 -9.972 -14.019 1.00 79.62 189 LEU A C 1
ATOM 1498 O O . LEU A 1 189 ? 6.456 -8.833 -13.593 1.00 79.62 189 LEU A O 1
ATOM 1502 N N . ASP A 1 190 ? 6.827 -11.008 -13.206 1.00 80.81 190 ASP A N 1
ATOM 1503 C CA . ASP A 1 190 ? 6.918 -10.936 -11.741 1.00 80.81 190 ASP A CA 1
ATOM 1504 C C . ASP A 1 190 ? 8.025 -9.985 -11.247 1.00 80.81 190 ASP A C 1
ATOM 1506 O O . ASP A 1 190 ? 7.988 -9.487 -10.120 1.00 80.81 190 ASP A O 1
ATOM 1510 N N . ARG A 1 191 ? 9.004 -9.699 -12.111 1.00 83.19 191 ARG A N 1
ATOM 1511 C CA . ARG A 1 191 ? 10.160 -8.832 -11.846 1.00 83.19 191 ARG A CA 1
ATOM 1512 C C . ARG A 1 191 ? 9.916 -7.362 -12.174 1.00 83.19 191 ARG A C 1
ATOM 1514 O O . ARG A 1 191 ? 10.807 -6.537 -11.942 1.00 83.19 191 ARG A O 1
ATOM 1521 N N . ILE A 1 192 ? 8.752 -7.041 -12.735 1.00 85.50 192 ILE A N 1
ATOM 1522 C CA . ILE A 1 192 ? 8.369 -5.696 -13.157 1.00 85.50 192 ILE A CA 1
ATOM 1523 C C . ILE A 1 192 ? 7.197 -5.215 -12.307 1.00 85.50 192 ILE A C 1
ATOM 1525 O O . ILE A 1 192 ? 6.219 -5.923 -12.096 1.00 85.50 192 ILE A O 1
ATOM 1529 N N . GLN A 1 193 ? 7.277 -3.969 -11.853 1.00 85.94 193 GLN A N 1
ATOM 1530 C CA . GLN A 1 193 ? 6.182 -3.287 -11.169 1.00 85.94 193 GLN A CA 1
ATOM 1531 C C . GLN A 1 193 ? 5.955 -1.914 -11.794 1.00 85.94 193 GLN A C 1
ATOM 1533 O O . GLN A 1 193 ? 6.909 -1.248 -12.196 1.00 85.94 193 GLN A O 1
ATOM 1538 N N . LYS A 1 194 ? 4.700 -1.460 -11.868 1.00 87.19 194 LYS A N 1
ATOM 1539 C CA . LYS A 1 194 ? 4.394 -0.085 -12.282 1.00 87.19 194 LYS A CA 1
ATOM 1540 C C . LYS A 1 194 ? 4.946 0.887 -11.237 1.00 87.19 194 LYS A C 1
ATOM 1542 O O . LYS A 1 194 ? 4.742 0.696 -10.039 1.00 87.19 194 LYS A O 1
ATOM 1547 N N . TYR A 1 195 ? 5.666 1.912 -11.680 1.00 86.44 195 TYR A N 1
ATOM 1548 C CA . TYR A 1 195 ? 6.159 2.956 -10.790 1.00 86.44 195 TYR A CA 1
ATOM 1549 C C . TYR A 1 195 ? 5.005 3.885 -10.418 1.00 86.44 195 TYR A C 1
ATOM 1551 O O . TYR A 1 195 ? 4.351 4.459 -11.288 1.00 86.44 195 TYR A O 1
ATOM 1559 N N . ILE A 1 196 ? 4.773 4.037 -9.117 1.00 82.75 196 ILE A N 1
ATOM 1560 C CA . ILE A 1 196 ? 3.784 4.964 -8.574 1.00 82.75 196 ILE A CA 1
ATOM 1561 C C . ILE A 1 196 ? 4.560 6.145 -8.019 1.00 82.75 196 ILE A C 1
ATOM 1563 O O . ILE A 1 196 ? 5.314 6.007 -7.052 1.00 82.75 196 ILE A O 1
ATOM 1567 N N . ALA A 1 197 ? 4.413 7.290 -8.673 1.00 74.75 197 ALA A N 1
ATOM 1568 C CA . ALA A 1 197 ? 5.062 8.504 -8.229 1.00 74.75 197 ALA A CA 1
ATOM 1569 C C . ALA A 1 197 ? 4.354 9.014 -6.957 1.00 74.75 197 ALA A C 1
ATOM 1571 O O . ALA A 1 197 ? 3.126 9.098 -6.946 1.00 74.75 197 ALA A O 1
ATOM 1572 N N . PRO A 1 198 ? 5.092 9.324 -5.876 1.00 72.38 198 PRO A N 1
ATOM 1573 C CA . PRO A 1 198 ? 4.503 9.929 -4.681 1.00 72.38 198 PRO A CA 1
ATOM 1574 C C . PRO A 1 198 ? 4.015 11.370 -4.926 1.00 72.38 198 PRO A C 1
ATOM 1576 O O . PRO A 1 198 ? 3.151 11.835 -4.193 1.00 72.38 198 PRO A O 1
ATOM 1579 N N . ASP A 1 199 ? 4.534 12.032 -5.968 1.00 73.50 199 ASP A N 1
ATOM 1580 C CA . ASP A 1 199 ? 4.156 13.366 -6.450 1.00 73.50 199 ASP A CA 1
ATOM 1581 C C . ASP A 1 199 ? 3.959 13.324 -7.980 1.00 73.50 199 ASP A C 1
ATOM 1583 O O . ASP A 1 199 ? 4.502 12.438 -8.636 1.00 73.50 199 ASP A O 1
ATOM 1587 N N . ASP A 1 200 ? 3.331 14.338 -8.589 1.00 74.81 200 ASP A N 1
ATOM 1588 C CA . ASP A 1 200 ? 3.213 14.491 -10.060 1.00 74.81 200 ASP A CA 1
ATOM 1589 C C . ASP A 1 200 ? 4.555 14.778 -10.785 1.00 74.81 200 ASP A C 1
ATOM 1591 O O . ASP A 1 200 ? 4.591 15.243 -11.927 1.00 74.81 200 ASP A O 1
ATOM 1595 N N . LYS A 1 201 ? 5.698 14.528 -10.134 1.00 80.31 201 LYS A N 1
ATOM 1596 C CA . LYS A 1 201 ? 7.026 14.703 -10.730 1.00 80.31 201 LYS A CA 1
ATOM 1597 C C . LYS A 1 201 ? 7.497 13.399 -11.378 1.00 80.31 201 LYS A C 1
ATOM 1599 O O . LYS A 1 201 ? 7.528 12.367 -10.704 1.00 80.31 201 LYS A O 1
ATOM 1604 N N . PRO A 1 202 ? 7.941 13.432 -12.647 1.00 79.81 202 PRO A N 1
ATOM 1605 C CA . PRO A 1 202 ? 8.485 12.250 -13.296 1.00 79.81 202 PRO A CA 1
ATOM 1606 C C . PRO A 1 202 ? 9.778 11.795 -12.597 1.00 79.81 202 PRO A C 1
ATOM 1608 O O . PRO A 1 202 ? 10.597 12.637 -12.208 1.00 79.81 202 PRO A O 1
ATOM 1611 N N . PRO A 1 203 ? 9.993 10.477 -12.436 1.00 84.19 203 PRO A N 1
ATOM 1612 C CA . PRO A 1 203 ? 11.218 9.958 -11.849 1.00 84.19 203 PRO A CA 1
ATOM 1613 C C . PRO A 1 203 ? 12.424 10.228 -12.753 1.00 84.19 203 PRO A C 1
ATOM 1615 O O . PRO A 1 203 ? 12.331 10.235 -13.982 1.00 84.19 203 PRO A O 1
ATOM 1618 N N . GLU A 1 204 ? 13.594 10.381 -12.136 1.00 84.00 204 GLU A N 1
ATOM 1619 C CA . GLU A 1 204 ? 14.859 10.421 -12.866 1.00 84.00 204 GLU A CA 1
ATOM 1620 C C . GLU A 1 204 ? 15.160 9.032 -13.453 1.00 84.00 204 GLU A C 1
ATOM 1622 O O . GLU A 1 204 ? 15.391 8.065 -12.719 1.00 84.00 204 GLU A O 1
ATOM 1627 N N . ILE A 1 205 ? 15.179 8.933 -14.783 1.00 86.69 205 ILE A N 1
ATOM 1628 C CA . ILE A 1 205 ? 15.558 7.705 -15.485 1.00 86.69 205 ILE A CA 1
ATOM 1629 C C . ILE A 1 205 ? 17.084 7.613 -15.491 1.00 86.69 205 ILE A C 1
ATOM 1631 O O . ILE A 1 205 ? 17.771 8.477 -16.039 1.00 86.69 205 ILE A O 1
ATOM 1635 N N . LYS A 1 206 ? 17.626 6.550 -14.895 1.00 84.19 206 LYS A N 1
ATOM 1636 C CA . LYS A 1 206 ? 19.075 6.311 -14.832 1.00 84.19 206 LYS A CA 1
ATOM 1637 C C . LYS A 1 206 ? 19.531 5.376 -15.950 1.00 84.19 206 LYS A C 1
ATOM 1639 O O . LYS A 1 206 ? 18.728 4.669 -16.554 1.00 84.19 206 LYS A O 1
ATOM 1644 N N . ARG A 1 207 ? 20.838 5.386 -16.231 1.00 85.75 207 ARG A N 1
ATOM 1645 C CA . ARG A 1 207 ? 21.475 4.407 -17.130 1.00 85.75 207 ARG A CA 1
ATOM 1646 C C . ARG A 1 207 ? 21.349 2.998 -16.573 1.00 85.75 207 ARG A C 1
ATOM 1648 O O . ARG A 1 207 ? 21.230 2.826 -15.355 1.00 85.75 207 ARG A O 1
ATOM 1655 N N . LEU A 1 208 ? 21.453 2.006 -17.453 1.00 82.44 208 LEU A N 1
ATOM 1656 C CA . LEU A 1 208 ? 21.415 0.601 -17.077 1.00 82.44 208 LEU A CA 1
ATOM 1657 C C . LEU A 1 208 ? 22.687 0.237 -16.294 1.00 82.44 208 LEU A C 1
ATOM 1659 O O . LEU A 1 208 ? 23.697 -0.193 -16.840 1.00 82.44 208 LEU A O 1
ATOM 1663 N N . SER A 1 209 ? 22.649 0.451 -14.981 1.00 77.00 209 SER A N 1
ATOM 1664 C CA . SER A 1 209 ? 23.739 0.126 -14.066 1.00 77.00 209 SER A CA 1
ATOM 1665 C C . SER A 1 209 ? 23.187 -0.552 -12.822 1.00 77.00 209 SER A C 1
ATOM 1667 O O . SER A 1 209 ? 22.679 0.090 -11.897 1.00 77.00 209 SER A O 1
ATOM 1669 N N . SER A 1 210 ? 23.325 -1.878 -12.783 1.00 74.19 210 SER A N 1
ATOM 1670 C CA . SER A 1 210 ? 22.846 -2.708 -11.675 1.00 74.19 210 SER A CA 1
ATOM 1671 C C . SER A 1 210 ? 23.489 -2.326 -10.333 1.00 74.19 210 SER A C 1
ATOM 1673 O O . SER A 1 210 ? 22.881 -2.513 -9.283 1.00 74.19 210 SER A O 1
ATOM 1675 N N . THR A 1 211 ? 24.696 -1.744 -10.332 1.00 86.06 211 THR A N 1
ATOM 1676 C CA . THR A 1 211 ? 25.415 -1.379 -9.097 1.00 86.06 211 THR A CA 1
ATOM 1677 C C . THR A 1 211 ? 24.855 -0.117 -8.438 1.00 86.06 211 THR A C 1
ATOM 1679 O O . THR A 1 211 ? 24.682 -0.084 -7.218 1.00 86.06 211 THR A O 1
ATOM 1682 N N . ALA A 1 212 ? 24.529 0.916 -9.221 1.00 85.94 212 ALA A N 1
ATOM 1683 C CA . ALA A 1 212 ? 23.927 2.148 -8.709 1.00 85.94 212 ALA A CA 1
ATOM 1684 C C . ALA A 1 212 ? 22.514 1.893 -8.161 1.00 85.94 212 ALA A C 1
ATOM 1686 O O . ALA A 1 212 ? 22.147 2.398 -7.093 1.00 85.94 212 ALA A O 1
ATOM 1687 N N . TRP A 1 213 ? 21.744 1.058 -8.863 1.00 88.75 213 TRP A N 1
ATOM 1688 C CA . TRP A 1 213 ? 20.432 0.619 -8.406 1.00 88.75 213 TRP A CA 1
ATOM 1689 C C . TRP A 1 213 ? 20.523 -0.210 -7.122 1.00 88.75 213 TRP A C 1
ATOM 1691 O O . TRP A 1 213 ? 19.868 0.130 -6.139 1.00 88.75 213 TRP A O 1
ATOM 1701 N N . ALA A 1 214 ? 21.413 -1.207 -7.068 1.00 89.06 214 ALA A N 1
ATOM 1702 C CA . ALA A 1 214 ? 21.617 -2.016 -5.867 1.00 89.06 214 ALA A CA 1
ATOM 1703 C C . ALA A 1 214 ? 21.969 -1.164 -4.634 1.00 89.06 214 ALA A C 1
ATOM 1705 O O . ALA A 1 214 ? 21.426 -1.395 -3.554 1.00 89.06 214 ALA A O 1
ATOM 1706 N N . ARG A 1 215 ? 22.809 -0.127 -4.786 1.00 91.25 215 ARG A N 1
ATOM 1707 C CA . ARG A 1 215 ? 23.107 0.835 -3.704 1.00 91.25 215 ARG A CA 1
ATOM 1708 C C . ARG A 1 215 ? 21.869 1.613 -3.254 1.00 91.25 215 ARG A C 1
ATOM 1710 O O . ARG A 1 215 ? 21.681 1.829 -2.059 1.00 91.25 215 ARG A O 1
ATOM 1717 N N . THR A 1 216 ? 21.023 2.024 -4.198 1.00 89.06 216 THR A N 1
ATOM 1718 C CA . THR A 1 216 ? 19.773 2.746 -3.911 1.00 89.06 216 THR A CA 1
ATOM 1719 C C . THR A 1 216 ? 18.799 1.856 -3.136 1.00 89.06 216 THR A C 1
ATOM 1721 O O . THR A 1 216 ? 18.284 2.272 -2.097 1.00 89.06 216 THR A O 1
ATOM 1724 N N . VAL A 1 217 ? 18.625 0.605 -3.574 1.00 90.38 217 VAL A N 1
ATOM 1725 C CA . VAL A 1 217 ? 17.795 -0.400 -2.893 1.00 90.38 217 VAL A CA 1
ATOM 1726 C C . VAL A 1 217 ? 18.340 -0.714 -1.500 1.00 90.38 217 VAL A C 1
ATOM 1728 O O . VAL A 1 217 ? 17.576 -0.747 -0.539 1.00 90.38 217 VAL A O 1
ATOM 1731 N N . ALA A 1 218 ? 19.657 -0.879 -1.351 1.00 94.19 218 ALA A N 1
ATOM 1732 C CA . ALA A 1 218 ? 20.283 -1.121 -0.052 1.00 94.19 218 ALA A CA 1
ATOM 1733 C C . ALA A 1 218 ? 20.027 0.034 0.930 1.00 94.19 218 ALA A C 1
ATOM 1735 O O . ALA A 1 218 ? 19.649 -0.203 2.077 1.00 94.19 218 ALA A O 1
ATOM 1736 N N . LYS A 1 219 ? 20.154 1.286 0.469 1.00 94.88 219 LYS A N 1
ATOM 1737 C CA . LYS A 1 219 ? 19.856 2.475 1.280 1.00 94.88 219 LYS A CA 1
ATOM 1738 C C . LYS A 1 219 ? 18.379 2.544 1.676 1.00 94.88 219 LYS A C 1
ATOM 1740 O O . LYS A 1 219 ? 18.075 2.875 2.819 1.00 94.88 219 LYS A O 1
ATOM 1745 N N . ALA A 1 220 ? 17.467 2.223 0.759 1.00 92.19 220 ALA A N 1
ATOM 1746 C CA . ALA A 1 220 ? 16.035 2.172 1.052 1.00 92.19 220 ALA A CA 1
ATOM 1747 C C . ALA A 1 220 ? 15.705 1.081 2.085 1.00 92.19 220 ALA A C 1
ATOM 1749 O O . ALA A 1 220 ? 14.989 1.345 3.048 1.00 92.19 220 ALA A O 1
ATOM 1750 N N . ARG A 1 221 ? 16.292 -0.114 1.941 1.00 94.38 221 ARG A N 1
ATOM 1751 C CA . ARG A 1 221 ? 16.137 -1.226 2.890 1.00 94.38 221 ARG A CA 1
ATOM 1752 C C . ARG A 1 221 ? 16.639 -0.864 4.286 1.00 94.38 221 ARG A C 1
ATOM 1754 O O . ARG A 1 221 ? 15.982 -1.195 5.267 1.00 94.38 221 ARG A O 1
ATOM 1761 N N . GLN A 1 222 ? 17.775 -0.177 4.368 1.00 97.00 222 GLN A N 1
ATOM 1762 C CA . GLN A 1 222 ? 18.335 0.279 5.637 1.00 97.00 222 GLN A CA 1
ATOM 1763 C C . GLN A 1 222 ? 17.401 1.276 6.338 1.00 97.00 222 GLN A C 1
ATOM 1765 O O . GLN A 1 222 ? 17.060 1.073 7.497 1.00 97.00 222 GLN A O 1
ATOM 1770 N N . LYS A 1 223 ? 16.889 2.278 5.613 1.00 95.56 223 LYS A N 1
ATOM 1771 C CA . LYS A 1 223 ? 15.902 3.224 6.160 1.00 95.56 223 LYS A CA 1
ATOM 1772 C C . LYS A 1 223 ? 14.612 2.542 6.616 1.00 95.56 223 LYS A C 1
ATOM 1774 O O . LYS A 1 223 ? 14.080 2.871 7.668 1.00 95.56 223 LYS A O 1
ATOM 1779 N N . ALA A 1 224 ? 14.104 1.587 5.837 1.00 94.75 224 ALA A N 1
ATOM 1780 C CA . ALA A 1 224 ? 12.909 0.835 6.214 1.00 94.75 224 ALA A CA 1
ATOM 1781 C C . ALA A 1 224 ? 13.122 0.050 7.519 1.00 94.75 224 ALA A C 1
ATOM 1783 O O . ALA A 1 224 ? 12.231 -0.001 8.363 1.00 94.75 224 ALA A O 1
ATOM 1784 N N . LYS A 1 225 ? 14.319 -0.521 7.702 1.00 96.62 225 LYS A N 1
ATOM 1785 C CA . LYS A 1 225 ? 14.703 -1.202 8.940 1.00 96.62 225 LYS A CA 1
ATOM 1786 C C . LYS A 1 225 ? 14.758 -0.238 10.129 1.00 96.62 225 LYS A C 1
ATOM 1788 O O . LYS A 1 225 ? 14.211 -0.566 11.173 1.00 96.62 225 LYS A O 1
ATOM 1793 N N . GLU A 1 226 ? 15.353 0.942 9.962 1.00 97.25 226 GLU A N 1
ATOM 1794 C CA . GLU A 1 226 ? 15.414 1.976 11.009 1.00 97.25 226 GLU A CA 1
ATOM 1795 C C . GLU A 1 226 ? 14.013 2.390 11.485 1.00 97.25 226 GLU A C 1
ATOM 1797 O O . GLU A 1 226 ? 13.749 2.412 12.685 1.00 97.25 226 GLU A O 1
ATOM 1802 N N . VAL A 1 227 ? 13.082 2.622 10.552 1.00 97.00 227 VAL A N 1
ATOM 1803 C CA . VAL A 1 227 ? 11.681 2.938 10.883 1.00 97.00 227 VAL A CA 1
ATOM 1804 C C . VAL A 1 227 ? 11.005 1.773 11.610 1.00 97.00 227 VAL A C 1
ATOM 1806 O O . VAL A 1 227 ? 10.290 1.982 12.587 1.00 97.00 227 VAL A O 1
ATOM 1809 N N . ALA A 1 228 ? 11.227 0.534 11.164 1.00 96.94 228 ALA A N 1
ATOM 1810 C CA . ALA A 1 228 ? 10.664 -0.638 11.828 1.00 96.94 228 ALA A CA 1
ATOM 1811 C C . ALA A 1 228 ? 11.179 -0.781 13.272 1.00 96.94 228 ALA A C 1
ATOM 1813 O O . ALA A 1 228 ? 10.393 -1.055 14.178 1.00 96.94 228 ALA A O 1
ATOM 1814 N N . GLU A 1 229 ? 12.473 -0.555 13.503 1.00 97.12 229 GLU A N 1
ATOM 1815 C CA . GLU A 1 229 ? 13.071 -0.561 14.843 1.00 97.12 229 GLU A CA 1
ATOM 1816 C C . GLU A 1 229 ? 12.485 0.544 15.734 1.00 97.12 229 GLU A C 1
ATOM 1818 O O . GLU A 1 229 ? 12.154 0.290 16.896 1.00 97.12 229 GLU A O 1
ATOM 1823 N N . GLU A 1 230 ? 12.297 1.750 15.193 1.00 96.44 230 GLU A N 1
ATOM 1824 C CA . GLU A 1 230 ? 11.660 2.860 15.905 1.00 96.44 230 GLU A CA 1
ATOM 1825 C C . GLU A 1 230 ? 10.213 2.533 16.294 1.00 96.44 230 GLU A C 1
ATOM 1827 O O . GLU A 1 230 ? 9.821 2.752 17.442 1.00 96.44 230 GLU A O 1
ATOM 1832 N N . LEU A 1 231 ? 9.435 1.946 15.380 1.00 97.38 231 LEU A N 1
ATOM 1833 C CA . LEU A 1 231 ? 8.065 1.518 15.656 1.00 97.38 231 LEU A CA 1
ATOM 1834 C C . LEU A 1 231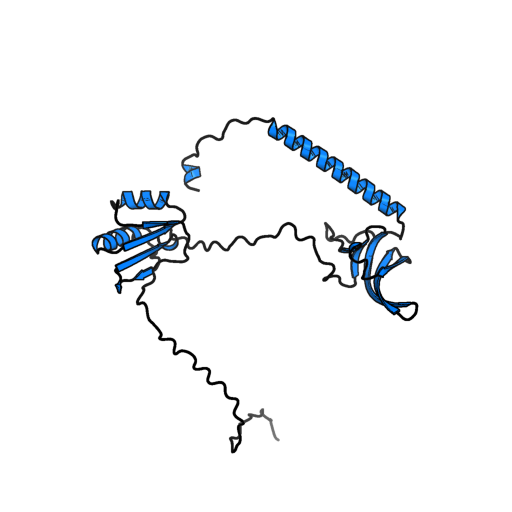 ? 8.032 0.462 16.760 1.00 97.38 231 LEU A C 1
ATOM 1836 O O . LEU A 1 231 ? 7.299 0.626 17.734 1.00 97.38 231 LEU A O 1
ATOM 1840 N N . VAL A 1 232 ? 8.855 -0.584 16.667 1.00 96.75 232 VAL A N 1
ATOM 1841 C CA . VAL A 1 232 ? 8.936 -1.624 17.706 1.00 96.75 232 VAL A CA 1
ATOM 1842 C C . VAL A 1 232 ? 9.272 -1.005 19.064 1.00 96.75 232 VAL A C 1
ATOM 1844 O O . VAL A 1 232 ? 8.619 -1.305 20.066 1.00 96.75 232 VAL A O 1
ATOM 1847 N N . ARG A 1 233 ? 10.238 -0.081 19.103 1.00 96.69 233 ARG A N 1
ATOM 1848 C CA . ARG A 1 233 ? 10.602 0.638 20.327 1.00 96.69 233 ARG A CA 1
ATOM 1849 C C . ARG A 1 233 ? 9.445 1.481 20.866 1.00 96.69 233 ARG A C 1
ATOM 1851 O O . ARG A 1 233 ? 9.192 1.454 22.069 1.00 96.69 233 ARG A O 1
ATOM 1858 N N . LEU A 1 234 ? 8.738 2.211 20.004 1.00 96.44 234 LEU A N 1
ATOM 1859 C CA . LEU A 1 234 ? 7.578 3.019 20.380 1.00 96.44 234 LEU A CA 1
ATOM 1860 C C . LEU A 1 234 ? 6.470 2.154 20.991 1.00 96.44 234 LEU A C 1
ATOM 1862 O O . LEU A 1 234 ? 5.890 2.536 22.007 1.00 96.44 234 LEU A O 1
ATOM 1866 N N . TYR A 1 235 ? 6.194 0.986 20.411 1.00 94.25 235 TYR A N 1
ATOM 1867 C CA . TYR A 1 235 ? 5.197 0.055 20.942 1.00 94.25 235 TYR A CA 1
ATOM 1868 C C . TYR A 1 235 ? 5.618 -0.533 22.290 1.00 94.25 235 TYR A C 1
ATOM 1870 O O . TYR A 1 235 ? 4.808 -0.543 23.212 1.00 94.25 235 TYR A O 1
ATOM 1878 N N . ALA A 1 236 ? 6.891 -0.900 22.456 1.00 95.25 236 ALA A N 1
ATOM 1879 C CA . ALA A 1 236 ? 7.410 -1.356 23.746 1.00 95.25 236 ALA A CA 1
ATOM 1880 C C . ALA A 1 236 ? 7.311 -0.272 24.840 1.00 95.25 236 ALA A C 1
ATOM 1882 O O . ALA A 1 236 ? 7.073 -0.578 26.009 1.00 95.25 236 ALA A O 1
ATOM 1883 N N . LEU A 1 237 ? 7.483 1.006 24.482 1.00 95.44 237 LEU A N 1
ATOM 1884 C CA . LEU A 1 237 ? 7.273 2.127 25.405 1.00 95.44 237 LEU A CA 1
ATOM 1885 C C . LEU A 1 237 ? 5.788 2.329 25.731 1.00 95.44 237 LEU A C 1
ATOM 1887 O O . LEU A 1 237 ? 5.453 2.542 26.893 1.00 95.44 237 LEU A O 1
ATOM 1891 N N . ARG A 1 238 ? 4.901 2.238 24.731 1.00 95.06 238 ARG A N 1
ATOM 1892 C CA . ARG A 1 238 ? 3.445 2.351 24.920 1.00 95.06 238 ARG A CA 1
ATOM 1893 C C . ARG A 1 238 ? 2.879 1.239 25.793 1.00 95.06 238 ARG A C 1
ATOM 1895 O O . ARG A 1 238 ? 1.986 1.511 26.579 1.00 95.06 238 ARG A O 1
ATOM 1902 N N . GLU A 1 239 ? 3.408 0.027 25.684 1.00 93.00 239 GLU A N 1
ATOM 1903 C CA . GLU A 1 239 ? 2.989 -1.108 26.511 1.00 93.00 239 GLU A CA 1
ATOM 1904 C C . GLU A 1 239 ? 3.359 -0.914 27.989 1.00 93.00 239 GLU A C 1
ATOM 1906 O O . GLU A 1 239 ? 2.589 -1.258 28.879 1.00 93.00 239 GLU A O 1
ATOM 1911 N N . LYS A 1 240 ? 4.517 -0.299 28.265 1.00 94.31 240 LYS A N 1
ATOM 1912 C CA . LYS A 1 240 ? 4.946 0.036 29.634 1.00 94.31 240 LYS A CA 1
ATOM 1913 C C . LYS A 1 240 ? 4.244 1.272 30.198 1.00 94.31 240 LYS A C 1
ATOM 1915 O O . LYS A 1 240 ? 4.170 1.435 31.416 1.00 94.31 240 LYS A O 1
ATOM 1920 N N . ALA A 1 241 ? 3.776 2.170 29.334 1.00 91.44 241 ALA A N 1
ATOM 1921 C CA . ALA A 1 241 ? 3.099 3.387 29.745 1.00 91.44 241 ALA A CA 1
ATOM 1922 C C . ALA A 1 241 ? 1.720 3.052 30.328 1.00 91.44 241 ALA A C 1
ATOM 1924 O O . ALA A 1 241 ? 0.804 2.643 29.621 1.00 91.44 241 ALA A O 1
ATOM 1925 N N . THR A 1 242 ? 1.560 3.266 31.631 1.00 90.00 242 THR A N 1
ATOM 1926 C CA . THR A 1 242 ? 0.258 3.153 32.295 1.00 90.00 242 THR A CA 1
ATOM 1927 C C . THR A 1 242 ? -0.403 4.525 32.345 1.00 90.00 242 THR A C 1
ATOM 1929 O O . THR A 1 242 ? 0.232 5.519 32.694 1.00 90.00 242 THR A O 1
ATOM 1932 N N . ARG A 1 243 ? -1.693 4.582 32.011 1.00 88.56 243 ARG A N 1
ATOM 1933 C CA . ARG A 1 243 ? -2.531 5.779 32.124 1.00 88.56 243 ARG A CA 1
ATOM 1934 C C . ARG A 1 243 ? -3.721 5.461 33.044 1.00 88.56 243 ARG A C 1
ATOM 1936 O O . ARG A 1 243 ? -4.243 4.349 32.962 1.00 88.56 243 ARG A O 1
ATOM 1943 N N . PRO A 1 244 ? -4.186 6.414 33.873 1.00 90.06 244 PRO A N 1
ATOM 1944 C CA . PRO A 1 244 ? -5.443 6.263 34.597 1.00 90.06 244 PRO A CA 1
ATOM 1945 C C . PRO A 1 244 ? -6.610 5.993 33.634 1.00 90.06 244 PRO A C 1
ATOM 1947 O O . PRO A 1 244 ? -6.617 6.549 32.530 1.00 90.06 244 PRO A O 1
ATOM 1950 N N . PRO A 1 245 ? -7.600 5.174 34.023 1.00 90.00 245 PRO A N 1
ATOM 1951 C CA . PRO A 1 245 ? -8.775 4.923 33.194 1.00 90.00 245 PRO A CA 1
ATOM 1952 C C . PRO A 1 245 ? -9.485 6.231 32.811 1.00 90.00 245 PRO A C 1
ATOM 1954 O O . PRO A 1 245 ? -9.330 7.267 33.464 1.00 90.00 245 PRO A O 1
ATOM 1957 N N . TYR A 1 246 ? -10.236 6.211 31.705 1.00 90.31 246 TYR A N 1
ATOM 1958 C CA . TYR A 1 246 ? -11.150 7.319 31.409 1.00 90.31 246 TYR A CA 1
ATOM 1959 C C . TYR A 1 246 ? -12.204 7.387 32.522 1.00 90.31 246 TYR A C 1
ATOM 1961 O O . TYR A 1 246 ? -12.576 6.352 33.077 1.00 90.31 246 TYR A O 1
ATOM 1969 N N . GLY A 1 247 ? -12.619 8.604 32.880 1.00 91.12 247 GLY A N 1
ATOM 1970 C CA . GLY A 1 247 ? -13.750 8.801 33.785 1.00 91.12 247 GLY A CA 1
ATOM 1971 C C . GLY A 1 247 ? -15.064 8.392 33.121 1.00 91.12 247 GLY A C 1
ATOM 1972 O O . GLY A 1 247 ? -15.083 8.055 31.937 1.00 91.12 247 GLY A O 1
ATOM 1973 N N . GLU A 1 248 ? -16.152 8.433 33.886 1.00 90.44 248 GLU A N 1
ATOM 1974 C CA . GLU A 1 248 ? -17.492 8.223 33.338 1.00 90.44 248 GLU A CA 1
ATOM 1975 C C . GLU A 1 248 ? -17.838 9.298 32.303 1.00 90.44 248 GLU A C 1
ATOM 1977 O O . GLU A 1 248 ? -17.385 10.445 32.400 1.00 90.44 248 GLU A O 1
ATOM 1982 N N . ASP A 1 249 ? -18.640 8.914 31.311 1.00 90.50 249 ASP A N 1
ATOM 1983 C CA . ASP A 1 249 ? -19.119 9.841 30.296 1.00 90.50 249 ASP A CA 1
ATOM 1984 C C . ASP A 1 249 ? -19.944 10.958 30.947 1.00 90.50 249 ASP A C 1
ATOM 1986 O O . ASP A 1 249 ? -20.794 10.741 31.814 1.00 90.50 249 ASP A O 1
ATOM 1990 N N . THR A 1 250 ? -19.704 12.186 30.504 1.00 91.38 250 THR A N 1
ATOM 1991 C CA . THR A 1 250 ? -20.494 13.346 30.919 1.00 91.38 250 THR A CA 1
ATOM 1992 C C . THR A 1 250 ? -21.878 13.328 30.255 1.00 91.38 250 THR A C 1
ATOM 1994 O O . THR A 1 250 ? -22.016 12.810 29.144 1.00 91.38 250 THR A O 1
ATOM 1997 N N . PRO A 1 251 ? -22.910 13.957 30.856 1.00 86.19 251 PRO A N 1
ATOM 1998 C CA . PRO A 1 251 ? -24.252 14.021 30.264 1.00 86.19 251 PRO A CA 1
ATOM 1999 C C . PRO A 1 251 ? -24.264 14.551 28.821 1.00 86.19 251 PRO A C 1
ATOM 2001 O O . PRO A 1 251 ? -24.989 14.039 27.980 1.00 86.19 251 PRO A O 1
ATOM 2004 N N . TRP A 1 252 ? -23.386 15.508 28.512 1.00 82.44 252 TRP A N 1
ATOM 2005 C CA . TRP A 1 252 ? -23.221 16.071 27.170 1.00 82.44 252 TRP A CA 1
ATOM 2006 C C . TRP A 1 252 ? -22.583 15.101 26.162 1.00 82.44 252 TRP A C 1
ATOM 2008 O O . TRP A 1 252 ? -22.873 15.194 24.975 1.00 82.44 252 TRP A O 1
ATOM 2018 N N . GLN A 1 253 ? -21.731 14.167 26.601 1.00 82.31 253 GLN A N 1
ATOM 2019 C CA . GLN A 1 253 ? -21.152 13.131 25.731 1.00 82.31 253 GLN A CA 1
ATOM 2020 C C . GLN A 1 253 ? -22.166 12.039 25.379 1.00 82.31 253 GLN A C 1
ATOM 2022 O O . GLN A 1 253 ? -22.077 11.461 24.303 1.00 82.31 253 GLN A O 1
ATOM 2027 N N . ALA A 1 254 ? -23.141 11.782 26.254 1.00 80.31 254 ALA A N 1
ATOM 2028 C CA . ALA A 1 254 ? -24.214 10.825 25.993 1.00 80.31 254 ALA A CA 1
ATOM 2029 C C . ALA A 1 254 ? -25.262 11.344 24.987 1.00 80.31 254 ALA A C 1
ATOM 2031 O O . ALA A 1 254 ? -26.030 10.554 24.436 1.00 80.31 254 ALA A O 1
ATOM 2032 N N . GLU A 1 255 ? -25.312 12.662 24.770 1.00 76.94 255 GLU A N 1
ATOM 2033 C CA . GLU A 1 255 ? -26.276 13.325 23.884 1.00 76.94 255 GLU A CA 1
ATOM 2034 C C . GLU A 1 255 ? -25.755 13.570 22.451 1.00 76.94 255 GLU A C 1
ATOM 2036 O O . GLU A 1 255 ? -26.572 13.824 21.563 1.00 76.94 255 GLU A O 1
ATOM 2041 N N . MET A 1 256 ? -24.437 13.478 22.205 1.00 60.03 256 MET A N 1
ATOM 2042 C CA . MET A 1 256 ? -23.813 13.626 20.869 1.00 60.03 256 MET A CA 1
ATOM 2043 C C . MET A 1 256 ? -23.838 12.330 20.047 1.00 60.03 256 MET A C 1
ATOM 2045 O O . MET A 1 256 ? -24.093 12.418 18.820 1.00 60.03 256 MET A O 1
#

Radius of gyration: 36.33 Å; chains: 1; bounding box: 82×61×95 Å

Foldseek 3Di:
DDDDDDDDDDDDDDDDDDDDDDDDDDPPPDPPPDDDDQQKAFDDQDPDLVVVLVVVVVLVVVVAQAEEEECCVPVVCVSNVVSVNDDRYHYHYDADQGKIARVVRSYTYGGCCNNVVDSPPPPPPPPPPPDPPPPCVVVQDQQFWKQFQQFGIWTWHDKDWDADPNDIFIWTWTHAPPPDIDTHGPVRCVRMDTDDDPDPDDDHGHPRDSVVVVVVVVVVVVVVVVVVVVVVVVVVVVVVDDDDDDDDDDPVNVVD

Secondary structure (DSSP, 8-state):
---PPPPPP-PPPP-------------------------EEE----S-TTHHHHHHHHHHHTT-EEEEEES-HHHHH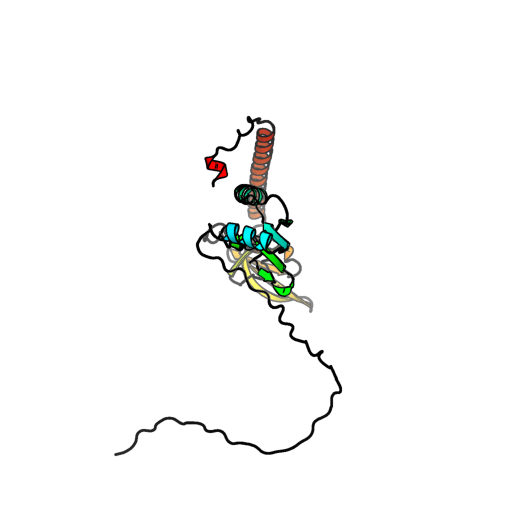HHHHHTT--SSEEEEE---S--EEEGGGTEEEEEHHHHSS-----PPP----TT----TTTT--TT-EEEETTTEEEEEEEEEEEEETTEEEEEEEEE-STT-EEEEEGGGGGGEEE---SSSSPP-PPPS-HHHHHHHHHHHHHHHHHHHHHHHHHHHHHHH---PPP-PPPHHHHH-

pLDDT: mean 75.13, std 18.29, range [31.7, 97.38]